Protein AF-A0A4V3WTB9-F1 (afdb_monomer_lite)

pLDDT: mean 73.13, std 24.66, range [28.52, 97.75]

Sequence (308 aa):
MDIEHARAALGIAASGALFDEQIDAAYQRELELWHPLKYPEDERAPAVEWARHLGEARAELHAELARQRQRAAMIGWAPPGGPPLSGPPAPAALRSGPPPAAAPAPTAAAPTYEPVPRRRMAPGAVVATVAGAVLATALLAAPVVAAGVSLGRHLADASHSIDAATKAMSKADGASGTPPDSGAADAVSHYTSGETGFTFPANLDYYNDGRNTERCSSDLVDGCWSAAVFPEQDCTLLEVTYAFSNDETSVTPDDTRTTDQAEAAAFEPVILVWGSNDYDYSWIGDVQCVDPSDGDLSTTAEGSTAPA

Organism: NCBI:txid2565934

Secondary structure (DSSP, 8-state):
--HHHHHHHTT--SSS---HHHHHHHHHHHHHHT-GGGS-GGGHHHHHHHHHHHHHHHHHHHHHHHHHHHHHHHTT---TTPPPPPPPPPP-----------------PPPP-PPPPPPPPPTTTTTTHHHHHHHHHHHTT--S----SSHHHHHHHHHHHHHHHHHHHTTTS---SS-----STTSEEEE-HHHH--SS-EEEEEE-S-TTGGGS-TT-TT--EEEEEEESS-EEEEEEEEEEES-TT-SS-SEEEEEEEEEE-TTS-EEEEE--SS-SEEEEEEEEEE-TTTS-------------

Foldseek 3Di:
DDLQLLCVLLVHDSDDDDDLVSLVVSLVVSCVVLPLVVDDPVPSPVSLVSLLVNLVSSVVSVVVNVVVVVVCVVVVNDPVPDDDDDDDDDDDDDDDDDDDDDDDDDDDDDDFADAAAADDQQPLLQQLLLVVVVVVVVVVPDDDDDDDDDVVVVVVVVVVVSVVVVVVRVVPPPDPDDDPPPPPDPQKDKAAQVRNNAPFRWIKIWGPNCPCQVVWDSVFRNTWTKMWIAGQAWAQKKKWKKAFAQDSPDSHGPDIDIDIDGGRHHRDTPIDIDDDNVGSDMDTNHIDRDDVVVVPPVPVPPDDDDDD

Structure (mmCIF, N/CA/C/O backbone):
data_AF-A0A4V3WTB9-F1
#
_entry.id   AF-A0A4V3WTB9-F1
#
loop_
_atom_site.group_PDB
_atom_site.id
_atom_site.type_symbol
_atom_site.label_atom_id
_atom_site.label_alt_id
_atom_site.label_comp_id
_atom_site.label_asym_id
_atom_site.label_entity_id
_atom_site.label_seq_id
_atom_site.pdbx_PDB_ins_code
_atom_site.Cartn_x
_atom_site.Cartn_y
_atom_site.Cartn_z
_atom_site.occupancy
_atom_site.B_iso_or_equiv
_atom_site.auth_seq_id
_atom_site.auth_comp_id
_atom_site.auth_asym_id
_atom_site.auth_atom_id
_atom_site.pdbx_PDB_model_num
ATOM 1 N N . MET A 1 1 ? 1.958 -2.168 23.237 1.00 94.00 1 MET A N 1
ATOM 2 C CA . MET A 1 1 ? 1.914 -0.736 23.618 1.00 94.00 1 MET A CA 1
ATOM 3 C C . MET A 1 1 ? 0.679 -0.522 24.494 1.00 94.00 1 MET A C 1
ATOM 5 O O . MET A 1 1 ? -0.241 -1.311 24.349 1.00 94.00 1 MET A O 1
ATOM 9 N N . ASP A 1 2 ? 0.625 0.441 25.423 1.00 96.81 2 ASP A N 1
ATOM 10 C CA . ASP A 1 2 ? -0.659 0.764 26.083 1.00 96.81 2 ASP A CA 1
ATOM 11 C C . ASP A 1 2 ? -1.468 1.801 25.285 1.00 96.81 2 ASP A C 1
ATOM 13 O O . ASP A 1 2 ? -0.934 2.485 24.412 1.00 96.81 2 ASP A O 1
ATOM 17 N N . ILE A 1 3 ? -2.769 1.899 25.574 1.00 97.25 3 ILE A N 1
ATOM 18 C CA . ILE A 1 3 ? -3.710 2.720 24.797 1.00 97.25 3 ILE A CA 1
ATOM 19 C C . ILE A 1 3 ? -3.412 4.214 24.876 1.00 97.25 3 ILE A C 1
ATOM 21 O O . ILE A 1 3 ? -3.616 4.918 23.889 1.00 97.25 3 ILE A O 1
ATOM 25 N N . GLU A 1 4 ? -2.921 4.706 26.012 1.00 97.00 4 GLU A N 1
ATOM 26 C CA . GLU A 1 4 ? -2.602 6.127 26.162 1.00 97.00 4 GLU A CA 1
ATOM 27 C C . GLU A 1 4 ? -1.383 6.493 25.308 1.00 97.00 4 GLU A C 1
ATOM 29 O O . GLU A 1 4 ? -1.413 7.492 24.589 1.00 97.00 4 GLU A O 1
ATOM 34 N N . HIS A 1 5 ? -0.352 5.641 25.299 1.00 97.56 5 HIS A N 1
ATOM 35 C CA . HIS A 1 5 ? 0.805 5.814 24.420 1.00 97.56 5 HIS A CA 1
ATOM 36 C C . HIS A 1 5 ? 0.430 5.684 22.940 1.00 97.56 5 HIS A C 1
ATOM 38 O O . HIS A 1 5 ? 0.874 6.503 22.139 1.00 97.56 5 HIS A O 1
ATOM 44 N N . ALA A 1 6 ? -0.429 4.728 22.576 1.00 97.56 6 ALA A N 1
ATOM 45 C CA . ALA A 1 6 ? -0.874 4.560 21.193 1.00 97.56 6 ALA A CA 1
ATOM 46 C C . ALA A 1 6 ? -1.672 5.775 20.688 1.00 97.56 6 ALA A C 1
ATOM 48 O O . ALA A 1 6 ? -1.442 6.269 19.584 1.00 97.56 6 ALA A O 1
ATOM 49 N N . ARG A 1 7 ? -2.570 6.319 21.521 1.00 97.69 7 ARG A N 1
ATOM 50 C CA . ARG A 1 7 ? -3.289 7.565 21.214 1.00 97.69 7 ARG A CA 1
ATOM 51 C C . ARG A 1 7 ? -2.337 8.746 21.065 1.00 97.69 7 ARG A C 1
ATOM 53 O O . ARG A 1 7 ? -2.477 9.504 20.110 1.00 97.69 7 ARG A O 1
ATOM 60 N N . ALA A 1 8 ? -1.376 8.889 21.978 1.00 97.56 8 ALA A N 1
ATOM 61 C CA . ALA A 1 8 ? -0.389 9.962 21.927 1.00 97.56 8 ALA A CA 1
ATOM 62 C C . ALA A 1 8 ? 0.474 9.890 20.658 1.00 97.56 8 ALA A C 1
ATOM 64 O O . ALA A 1 8 ? 0.676 10.922 20.020 1.00 97.56 8 ALA A O 1
ATOM 65 N N . ALA A 1 9 ? 0.913 8.691 20.261 1.00 97.31 9 ALA A N 1
ATOM 66 C CA . ALA A 1 9 ? 1.702 8.473 19.049 1.00 97.31 9 ALA A CA 1
ATOM 67 C C . ALA A 1 9 ? 0.963 8.923 17.776 1.00 97.31 9 ALA A C 1
ATOM 69 O O . ALA A 1 9 ? 1.576 9.534 16.909 1.00 97.31 9 ALA A O 1
ATOM 70 N N . LEU A 1 10 ? -0.355 8.695 17.687 1.00 97.38 10 LEU A N 1
ATOM 71 C CA . LEU A 1 10 ? -1.175 9.127 16.543 1.00 97.38 10 LEU A CA 1
ATOM 72 C C . LEU A 1 10 ? -1.804 10.527 16.707 1.00 97.38 10 LEU A C 1
ATOM 74 O O . LEU A 1 10 ? -2.634 10.944 15.894 1.00 97.38 10 LEU A O 1
ATOM 78 N N . GLY A 1 11 ? -1.482 11.258 17.780 1.00 96.69 11 GLY A N 1
ATOM 79 C CA . GLY A 1 11 ? -2.090 12.562 18.067 1.00 96.69 11 GLY A CA 1
ATOM 80 C C . GLY A 1 11 ? -3.610 12.508 18.297 1.00 96.69 11 GLY A C 1
ATOM 81 O O . GLY A 1 11 ? -4.315 13.490 18.060 1.00 96.69 11 GLY A O 1
ATOM 82 N N . ILE A 1 12 ? -4.140 11.365 18.736 1.00 96.75 12 ILE A N 1
ATOM 83 C CA . ILE A 1 12 ? -5.556 11.178 19.071 1.00 96.75 12 ILE A CA 1
ATOM 84 C C . ILE A 1 12 ? -5.774 11.610 20.526 1.00 96.75 12 ILE A C 1
ATOM 86 O O . ILE A 1 12 ? -4.997 11.272 21.416 1.00 96.75 12 ILE A O 1
ATOM 90 N N . ALA A 1 13 ? -6.850 12.356 20.794 1.00 96.62 13 ALA A N 1
ATOM 91 C CA . ALA A 1 13 ? -7.172 12.805 22.149 1.00 96.62 13 ALA A CA 1
ATOM 92 C C . ALA A 1 13 ? -7.277 11.615 23.122 1.00 96.62 13 ALA A C 1
ATOM 94 O O . ALA A 1 13 ? -7.935 10.626 22.806 1.00 96.62 13 ALA A O 1
ATOM 95 N N . ALA A 1 14 ? -6.673 11.725 24.312 1.00 94.50 14 ALA A N 1
ATOM 96 C CA . ALA A 1 14 ? -6.664 10.666 25.331 1.00 94.50 14 ALA A CA 1
ATOM 97 C C . ALA A 1 14 ? -8.084 10.208 25.717 1.00 94.50 14 ALA A C 1
ATOM 99 O O . ALA A 1 14 ? -8.384 9.018 25.787 1.00 94.50 14 ALA A O 1
ATOM 100 N N . SER A 1 15 ? -9.001 11.166 25.885 1.00 89.81 15 SER A N 1
ATOM 101 C CA . SER A 1 15 ? -10.408 10.910 26.175 1.00 89.81 15 SER A CA 1
ATOM 102 C C . SER A 1 15 ? -11.270 11.075 24.921 1.00 89.81 15 SER A C 1
ATOM 104 O O . SER A 1 15 ? -11.315 12.133 24.297 1.00 89.81 15 SER A O 1
ATOM 106 N N . GLY A 1 16 ? -11.982 10.015 24.541 1.00 90.81 16 GLY A N 1
ATOM 107 C CA . GLY A 1 16 ? -12.913 10.037 23.412 1.00 90.81 16 GLY A CA 1
ATOM 108 C C . GLY A 1 16 ? -13.230 8.643 22.888 1.00 90.81 16 GLY A C 1
ATOM 109 O O . GLY A 1 16 ? -12.453 7.706 23.089 1.00 90.81 16 GLY A O 1
ATOM 110 N N . ALA A 1 17 ? -14.371 8.507 22.213 1.00 94.31 17 ALA A N 1
ATOM 111 C CA . ALA A 1 17 ? -14.671 7.302 21.445 1.00 94.31 17 ALA A CA 1
ATOM 112 C C . ALA A 1 17 ? -13.636 7.128 20.321 1.00 94.31 17 ALA A C 1
ATOM 114 O O . ALA A 1 17 ? -13.180 8.121 19.758 1.00 94.31 17 ALA A O 1
ATOM 115 N N . LEU A 1 18 ? -13.255 5.881 20.038 1.00 94.94 18 LEU A N 1
ATOM 116 C CA . LEU A 1 18 ? -12.402 5.529 18.901 1.00 94.94 18 LEU A CA 1
ATOM 117 C C . LEU A 1 18 ? -13.279 5.135 17.713 1.00 94.94 18 LEU A C 1
ATOM 119 O O . LEU A 1 18 ? -14.302 4.473 17.894 1.00 94.94 18 LEU A O 1
ATOM 123 N N . PHE A 1 19 ? -12.845 5.513 16.516 1.00 95.25 19 PHE A N 1
ATOM 124 C CA . PHE A 1 19 ? -13.463 5.143 15.245 1.00 95.25 19 PHE A CA 1
ATOM 125 C C . PHE A 1 19 ? -12.374 4.629 14.305 1.00 95.25 19 PHE A C 1
ATOM 127 O O . PHE A 1 19 ? -11.265 5.167 14.337 1.00 95.25 19 PHE A O 1
ATOM 134 N N . ASP A 1 20 ? -12.686 3.621 13.484 1.00 93.06 20 ASP A N 1
ATOM 135 C CA . ASP A 1 20 ? -11.716 3.024 12.553 1.00 93.06 20 ASP A CA 1
ATOM 136 C C . ASP A 1 20 ? -11.138 4.111 11.631 1.00 93.06 20 ASP A C 1
ATOM 138 O O . ASP A 1 20 ? -9.923 4.285 11.544 1.00 93.06 20 ASP A O 1
ATOM 142 N N . GLU A 1 21 ? -12.008 4.949 11.056 1.00 90.12 21 GLU A N 1
ATOM 143 C CA . GLU A 1 21 ? -11.621 6.012 10.125 1.00 90.12 21 GLU A CA 1
ATOM 144 C C . GLU A 1 21 ? -10.733 7.073 10.786 1.00 90.12 21 GLU A C 1
ATOM 146 O O . GLU A 1 21 ? -9.843 7.635 10.150 1.00 90.12 21 GLU A O 1
ATOM 151 N N . GLN A 1 22 ? -10.953 7.355 12.075 1.00 95.62 22 GLN A N 1
ATOM 152 C CA . GLN A 1 22 ? -10.126 8.302 12.820 1.00 95.62 22 GLN A CA 1
ATOM 153 C C . GLN A 1 22 ? -8.723 7.741 13.072 1.00 95.62 22 GLN A C 1
ATOM 155 O O . GLN A 1 22 ? -7.755 8.496 12.980 1.00 95.62 22 GLN A O 1
ATOM 160 N N . ILE A 1 23 ? -8.619 6.451 13.409 1.00 95.69 23 ILE A N 1
ATOM 161 C CA . ILE A 1 23 ? -7.338 5.774 13.643 1.00 95.69 23 ILE A CA 1
ATOM 162 C C . ILE A 1 23 ? -6.520 5.783 12.351 1.00 95.69 23 ILE A C 1
ATOM 164 O O . ILE A 1 23 ? -5.369 6.220 12.362 1.00 95.69 23 ILE A O 1
ATOM 168 N N . ASP A 1 24 ? -7.130 5.381 11.237 1.00 92.31 24 ASP A N 1
ATOM 169 C CA . ASP A 1 24 ? -6.441 5.282 9.951 1.00 92.31 24 ASP A CA 1
ATOM 170 C C . ASP A 1 24 ? -6.045 6.659 9.400 1.00 92.31 24 ASP A C 1
ATOM 172 O O . ASP A 1 24 ? -4.901 6.846 8.988 1.00 92.31 24 ASP A O 1
ATOM 176 N N . ALA A 1 25 ? -6.923 7.667 9.479 1.00 90.38 25 ALA A N 1
ATOM 177 C CA . ALA A 1 25 ? -6.584 9.029 9.057 1.00 90.38 25 ALA A CA 1
ATOM 178 C C . ALA A 1 25 ? -5.469 9.653 9.915 1.00 90.38 25 ALA A C 1
ATOM 180 O O . ALA A 1 25 ? -4.651 10.429 9.419 1.00 90.38 25 ALA A O 1
ATOM 181 N N . ALA A 1 26 ? -5.437 9.341 11.214 1.00 96.12 26 ALA A N 1
ATOM 182 C CA . ALA A 1 26 ? -4.382 9.808 12.101 1.00 96.12 26 ALA A CA 1
ATOM 183 C C . ALA A 1 26 ? -3.042 9.140 11.792 1.00 96.12 26 ALA A C 1
ATOM 185 O O . ALA A 1 26 ? -2.038 9.837 11.679 1.00 96.12 26 ALA A O 1
ATOM 186 N N . TYR A 1 27 ? -3.047 7.824 11.585 1.00 95.25 27 TYR A N 1
ATOM 187 C CA . TYR A 1 27 ? -1.875 7.075 11.153 1.00 95.25 27 TYR A CA 1
ATOM 188 C C . TYR A 1 27 ? -1.299 7.608 9.837 1.00 95.25 27 TYR A C 1
ATOM 190 O O . TYR A 1 27 ? -0.121 7.952 9.800 1.00 95.25 27 TYR A O 1
ATOM 198 N N . GLN A 1 28 ? -2.127 7.760 8.798 1.00 89.44 28 GLN A N 1
ATOM 199 C CA . GLN A 1 28 ? -1.668 8.236 7.489 1.00 89.44 28 GLN A CA 1
ATOM 200 C C . GLN A 1 28 ? -1.059 9.640 7.565 1.00 89.44 28 GLN A C 1
ATOM 202 O O . GLN A 1 28 ? 0.001 9.881 6.997 1.00 89.44 28 GLN A O 1
ATOM 207 N N . ARG A 1 29 ? -1.660 10.551 8.342 1.00 94.19 29 ARG A N 1
ATOM 208 C CA . ARG A 1 29 ? -1.105 11.897 8.553 1.00 94.19 29 ARG A CA 1
ATOM 209 C C . ARG A 1 29 ? 0.284 11.855 9.196 1.00 94.19 29 ARG A C 1
ATOM 211 O O . ARG A 1 29 ? 1.179 12.570 8.753 1.00 94.19 29 ARG A O 1
ATOM 218 N N . GLU A 1 30 ? 0.465 11.065 10.255 1.00 94.62 30 GLU A N 1
ATOM 219 C CA . GLU A 1 30 ? 1.770 10.965 10.923 1.00 94.62 30 GLU A CA 1
ATOM 220 C C . GLU A 1 30 ? 2.804 10.256 10.036 1.00 94.62 30 GLU A C 1
ATOM 222 O O . GLU A 1 30 ? 3.952 10.698 9.962 1.00 94.62 30 GLU A O 1
ATOM 227 N N . LEU A 1 31 ? 2.405 9.204 9.316 1.00 91.00 31 LEU A N 1
ATOM 228 C CA . LEU A 1 31 ? 3.286 8.489 8.396 1.00 91.00 31 LEU A CA 1
ATOM 229 C C . LEU A 1 31 ? 3.731 9.385 7.239 1.00 91.00 31 LEU A C 1
ATOM 231 O O . LEU A 1 31 ? 4.908 9.389 6.896 1.00 91.00 31 LEU A O 1
ATOM 235 N N . GLU A 1 32 ? 2.830 10.191 6.676 1.00 87.56 32 GLU A N 1
ATOM 236 C CA . GLU A 1 32 ? 3.172 11.152 5.630 1.00 87.56 32 GLU A CA 1
ATOM 237 C C . GLU A 1 32 ? 4.192 12.174 6.146 1.00 87.56 32 GLU A C 1
ATOM 239 O O . GLU A 1 32 ? 5.182 12.452 5.469 1.00 87.56 32 GLU A O 1
ATOM 244 N N . LEU A 1 33 ? 4.002 12.721 7.351 1.00 90.75 33 LEU A N 1
ATOM 245 C CA . LEU A 1 33 ? 4.930 13.691 7.945 1.00 90.75 33 LEU A CA 1
ATOM 246 C C . LEU A 1 33 ? 6.342 13.118 8.122 1.00 90.75 33 LEU A C 1
ATOM 248 O O . LEU A 1 33 ? 7.312 13.823 7.842 1.00 90.75 33 LEU A O 1
ATOM 252 N N . TRP A 1 34 ? 6.443 11.850 8.520 1.00 88.81 34 TRP A N 1
ATOM 253 C CA . TRP A 1 34 ? 7.696 11.193 8.904 1.00 88.81 34 TRP A CA 1
ATOM 254 C C . TRP A 1 34 ? 8.124 10.068 7.954 1.00 88.81 34 TRP A C 1
ATOM 256 O O . TRP A 1 34 ? 8.882 9.182 8.349 1.00 88.81 34 TRP A O 1
ATOM 266 N N . HIS A 1 35 ? 7.654 10.089 6.705 1.00 86.19 35 HIS A N 1
ATOM 267 C CA . HIS A 1 35 ? 7.889 8.990 5.770 1.00 86.19 35 HIS A CA 1
ATOM 268 C C . HIS A 1 35 ? 9.400 8.746 5.568 1.00 86.19 35 HIS A C 1
ATOM 270 O O . HIS A 1 35 ? 10.108 9.696 5.214 1.00 86.19 35 HIS A O 1
ATOM 276 N N . PRO A 1 36 ? 9.916 7.505 5.718 1.00 85.88 36 PRO A N 1
ATOM 277 C CA . PRO A 1 36 ? 11.357 7.219 5.683 1.00 85.88 36 PRO A CA 1
ATOM 278 C C . PRO A 1 36 ? 12.094 7.732 4.440 1.00 85.88 36 PRO A C 1
ATOM 280 O O . PRO A 1 36 ? 13.255 8.125 4.507 1.00 85.88 36 PRO A O 1
ATOM 283 N N . LEU A 1 37 ? 11.414 7.788 3.297 1.00 80.56 37 LEU A N 1
ATOM 284 C CA . LEU A 1 37 ? 11.993 8.274 2.041 1.00 80.56 37 LEU A CA 1
ATOM 285 C C . LEU A 1 37 ? 12.247 9.779 1.977 1.00 80.56 37 LEU A C 1
ATOM 287 O O . LEU A 1 37 ? 12.956 10.236 1.083 1.00 80.56 37 LEU A O 1
ATOM 291 N N . LYS A 1 38 ? 11.686 10.559 2.906 1.00 85.19 38 LYS A N 1
ATOM 292 C CA . LYS A 1 38 ? 12.007 11.987 3.027 1.00 85.19 38 LYS A CA 1
ATOM 293 C C . LYS A 1 38 ? 13.419 12.212 3.574 1.00 85.19 38 LYS A C 1
ATOM 295 O O . LYS A 1 38 ? 13.914 13.335 3.505 1.00 85.19 38 LYS A O 1
ATOM 300 N N . TYR A 1 39 ? 14.053 11.160 4.091 1.00 84.75 39 TYR A N 1
ATOM 301 C CA . TYR A 1 39 ? 15.362 11.203 4.724 1.00 84.75 39 TYR A CA 1
ATOM 302 C C . TYR A 1 39 ? 16.430 10.540 3.839 1.00 84.75 39 TYR A C 1
ATOM 304 O O . TYR A 1 39 ? 16.148 9.542 3.157 1.00 84.75 39 TYR A O 1
ATOM 312 N N . PRO A 1 40 ? 17.666 11.074 3.835 1.00 85.56 40 PRO A N 1
ATOM 313 C CA . PRO A 1 40 ? 18.796 10.410 3.194 1.00 85.56 40 PRO A CA 1
ATOM 314 C C . PRO A 1 40 ? 19.077 9.050 3.854 1.00 85.56 40 PRO A C 1
ATOM 316 O O . PRO A 1 40 ? 18.633 8.781 4.968 1.00 85.56 40 PRO A O 1
ATOM 319 N N . GLU A 1 41 ? 19.792 8.168 3.150 1.00 81.56 41 GLU A N 1
ATOM 320 C CA . GLU A 1 41 ? 20.007 6.770 3.566 1.00 81.56 41 GLU A CA 1
ATOM 321 C C . GLU A 1 41 ? 20.577 6.640 4.989 1.00 81.56 41 GLU A C 1
ATOM 323 O O . GLU A 1 41 ? 20.135 5.799 5.766 1.00 81.56 41 GLU A O 1
ATOM 328 N N . ASP A 1 42 ? 21.522 7.507 5.351 1.00 90.38 42 ASP A N 1
ATOM 329 C CA . ASP A 1 42 ? 22.191 7.534 6.652 1.00 90.38 42 ASP A CA 1
ATOM 330 C C . ASP A 1 42 ? 21.312 8.066 7.795 1.00 90.38 42 ASP A C 1
ATOM 332 O O . ASP A 1 42 ? 21.584 7.780 8.961 1.00 90.38 42 ASP A O 1
ATOM 336 N N . GLU A 1 43 ? 20.226 8.774 7.476 1.00 90.69 43 GLU A N 1
ATOM 337 C CA . GLU A 1 43 ? 19.241 9.291 8.436 1.00 90.69 43 GLU A CA 1
ATOM 338 C C . GLU A 1 43 ? 17.908 8.524 8.398 1.00 90.69 43 GLU A C 1
ATOM 340 O O . GLU A 1 43 ? 16.984 8.841 9.150 1.00 90.69 43 GLU A O 1
ATOM 345 N N . ARG A 1 44 ? 17.780 7.502 7.541 1.00 89.56 44 ARG A N 1
ATOM 346 C CA . ARG A 1 44 ? 16.516 6.783 7.332 1.00 89.56 44 ARG A CA 1
ATOM 347 C C . ARG A 1 44 ? 16.143 5.869 8.498 1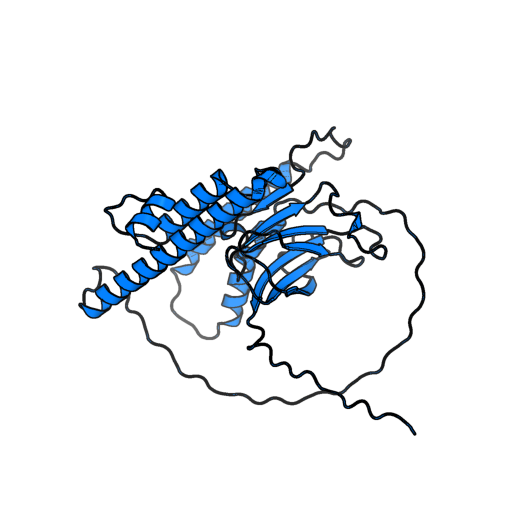.00 89.56 44 ARG A C 1
ATOM 349 O O . ARG A 1 44 ? 14.959 5.719 8.790 1.00 89.56 44 ARG A O 1
ATOM 356 N N . ALA A 1 45 ? 17.122 5.274 9.178 1.00 89.06 45 ALA A N 1
ATOM 357 C CA . ALA A 1 45 ? 16.861 4.277 10.220 1.00 89.06 45 ALA A CA 1
ATOM 358 C C . ALA A 1 45 ? 15.944 4.792 11.358 1.00 89.06 45 ALA A C 1
ATOM 360 O O . ALA A 1 45 ? 14.948 4.127 11.644 1.00 89.06 45 ALA A O 1
ATOM 361 N N . PRO A 1 46 ? 16.159 5.989 11.946 1.00 92.75 46 PRO A N 1
ATOM 362 C CA . PRO A 1 46 ? 15.221 6.557 12.920 1.00 92.75 46 PRO A CA 1
ATOM 363 C C . PRO A 1 46 ? 13.798 6.768 12.381 1.00 92.75 46 PRO A C 1
ATOM 365 O O . PRO A 1 46 ? 12.827 6.600 13.118 1.00 92.75 46 PR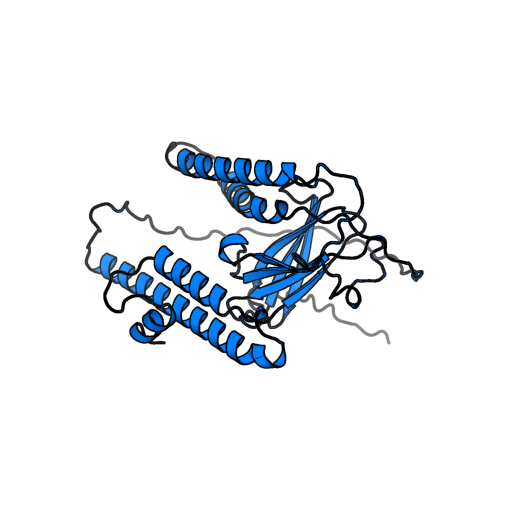O A O 1
ATOM 368 N N . ALA A 1 47 ? 13.652 7.130 11.103 1.00 91.06 47 ALA A N 1
ATOM 369 C CA . ALA A 1 47 ? 12.342 7.316 10.484 1.00 91.06 47 ALA A CA 1
ATOM 370 C C . ALA A 1 47 ? 11.614 5.978 10.273 1.00 91.06 47 ALA A C 1
ATOM 372 O O . ALA A 1 47 ? 10.408 5.900 10.495 1.00 91.06 47 ALA A O 1
ATOM 373 N N . VAL A 1 48 ? 12.341 4.912 9.919 1.00 88.75 48 VAL A N 1
ATOM 374 C CA . VAL A 1 48 ? 11.806 3.538 9.857 1.00 88.75 48 VAL A CA 1
ATOM 375 C C . VAL A 1 48 ? 11.358 3.072 11.241 1.00 88.75 48 VAL A C 1
ATOM 377 O O . VAL A 1 48 ? 10.246 2.567 11.391 1.00 88.75 48 VAL A O 1
ATOM 380 N N . GLU A 1 49 ? 12.170 3.298 12.277 1.00 91.50 49 GLU A N 1
ATOM 381 C CA . GLU A 1 49 ? 11.789 2.972 13.657 1.00 91.50 49 GLU A CA 1
ATOM 382 C C . GLU A 1 49 ? 10.524 3.718 14.097 1.00 91.50 49 GLU A C 1
ATOM 384 O O . GLU A 1 49 ? 9.649 3.129 14.735 1.00 91.50 49 GLU A O 1
ATOM 389 N N . TRP A 1 50 ? 10.396 4.995 13.730 1.00 94.44 50 TRP A N 1
ATOM 390 C CA . TRP A 1 50 ? 9.196 5.775 14.006 1.00 94.44 50 TRP A CA 1
ATOM 391 C C . TRP A 1 50 ? 7.976 5.269 13.228 1.00 94.44 50 TRP A C 1
ATOM 393 O O . TRP A 1 50 ? 6.914 5.094 13.821 1.00 94.44 50 TRP A O 1
ATOM 403 N N . ALA A 1 51 ? 8.114 4.960 11.937 1.00 90.44 51 ALA A N 1
ATOM 404 C CA . ALA A 1 51 ? 7.037 4.379 11.135 1.00 90.44 51 ALA A CA 1
ATOM 405 C C . ALA A 1 51 ? 6.540 3.048 11.729 1.00 90.44 51 ALA A C 1
ATOM 407 O O . ALA A 1 51 ? 5.331 2.848 11.879 1.00 90.44 51 ALA A O 1
ATOM 408 N N . ARG A 1 52 ? 7.463 2.193 12.191 1.00 90.88 52 ARG A N 1
ATOM 409 C CA . ARG A 1 52 ? 7.134 0.967 12.932 1.00 90.88 52 ARG A CA 1
ATOM 410 C C . ARG A 1 52 ? 6.375 1.267 14.222 1.00 90.88 52 ARG A C 1
ATOM 412 O O . ARG A 1 52 ? 5.356 0.635 14.490 1.00 90.88 52 ARG A O 1
ATOM 419 N N . HIS A 1 53 ? 6.812 2.264 14.989 1.00 94.38 53 HIS A N 1
ATOM 420 C CA . HIS A 1 53 ? 6.111 2.701 16.197 1.00 94.38 53 HIS A CA 1
ATOM 421 C C . HIS A 1 53 ? 4.676 3.181 15.908 1.00 94.38 53 HIS A C 1
ATOM 423 O O . HIS A 1 53 ? 3.752 2.839 16.648 1.00 94.38 53 HIS A O 1
ATOM 429 N N . LEU A 1 54 ? 4.463 3.917 14.810 1.00 94.88 54 LEU A N 1
ATOM 430 C CA . LEU A 1 54 ? 3.129 4.326 14.354 1.00 94.88 54 LEU A CA 1
ATOM 431 C C . LEU A 1 54 ? 2.263 3.119 13.956 1.00 94.88 54 LEU A C 1
ATOM 433 O O . LEU A 1 54 ? 1.081 3.080 14.300 1.00 94.88 54 LEU A O 1
ATOM 437 N N . GLY A 1 55 ? 2.840 2.123 13.274 1.00 90.50 55 GLY A N 1
ATOM 438 C CA . GLY A 1 55 ? 2.157 0.874 12.919 1.00 90.50 55 GLY A CA 1
ATOM 439 C C . GLY A 1 55 ? 1.712 0.078 14.152 1.00 90.50 55 GLY A C 1
ATOM 440 O O . GLY A 1 55 ? 0.554 -0.334 14.246 1.00 90.50 55 GLY A O 1
ATOM 441 N N . GLU A 1 56 ? 2.587 -0.056 15.153 1.00 93.00 56 GLU A N 1
ATOM 442 C CA . GLU A 1 56 ? 2.262 -0.679 16.444 1.00 93.00 56 GLU A CA 1
ATOM 443 C C . GLU A 1 56 ? 1.130 0.068 17.173 1.00 93.00 56 GLU A C 1
ATOM 445 O O . GLU A 1 56 ? 0.216 -0.558 17.717 1.00 93.00 56 GLU A O 1
ATOM 450 N N . ALA A 1 57 ? 1.160 1.406 17.163 1.00 96.19 57 ALA A N 1
ATOM 451 C CA . ALA A 1 57 ? 0.109 2.234 17.747 1.00 96.19 57 ALA A CA 1
ATOM 452 C C . ALA A 1 57 ? -1.240 2.029 17.037 1.00 96.19 57 ALA A C 1
ATOM 454 O O . ALA A 1 57 ? -2.262 1.825 17.698 1.00 96.19 57 ALA A O 1
ATOM 455 N N . ARG A 1 58 ? -1.249 2.023 15.698 1.00 96.38 58 ARG A N 1
ATOM 456 C CA . ARG A 1 58 ? -2.441 1.751 14.878 1.00 96.38 58 ARG A CA 1
ATOM 457 C C . ARG A 1 58 ? -3.045 0.384 15.209 1.00 96.38 58 ARG A C 1
ATOM 459 O O . ARG A 1 58 ? -4.243 0.299 15.485 1.00 96.38 58 ARG A O 1
ATOM 466 N N . ALA A 1 59 ? -2.226 -0.667 15.225 1.00 93.38 59 ALA A N 1
ATOM 467 C CA . ALA A 1 59 ? -2.670 -2.028 15.521 1.00 93.38 59 ALA A CA 1
ATOM 468 C C . ALA A 1 59 ? -3.288 -2.147 16.926 1.00 93.38 59 ALA A C 1
ATOM 470 O O . ALA A 1 59 ? -4.354 -2.745 17.091 1.00 93.38 59 ALA A O 1
ATOM 471 N N . GLU A 1 60 ? -2.667 -1.533 17.939 1.00 96.94 60 GLU A N 1
ATOM 472 C CA . GLU A 1 60 ? -3.178 -1.557 19.313 1.00 96.94 60 GLU A CA 1
ATOM 473 C C . GLU A 1 60 ? -4.532 -0.832 19.443 1.00 96.94 60 GLU A C 1
ATOM 475 O O . GLU A 1 60 ? -5.439 -1.322 20.124 1.00 96.94 60 GLU A O 1
ATOM 480 N N . LEU A 1 61 ? -4.715 0.306 18.764 1.00 96.81 61 LEU A N 1
ATOM 481 C CA . LEU A 1 61 ? -5.985 1.042 18.793 1.00 96.81 61 LEU A CA 1
ATOM 482 C C . LEU A 1 61 ? -7.121 0.278 18.104 1.00 96.81 61 LEU A C 1
ATOM 484 O O . LEU A 1 61 ? -8.235 0.245 18.635 1.00 96.81 61 LEU A O 1
ATOM 488 N N . HIS A 1 62 ? -6.842 -0.385 16.980 1.00 95.81 62 HIS A N 1
ATOM 489 C CA . HIS A 1 62 ? -7.803 -1.271 16.314 1.00 95.81 62 HIS A CA 1
ATOM 490 C C . HIS A 1 62 ? -8.177 -2.470 17.194 1.00 95.81 62 HIS A C 1
ATOM 492 O O . HIS A 1 62 ? -9.358 -2.805 17.337 1.00 95.81 62 HIS A O 1
ATOM 498 N N . ALA A 1 63 ? -7.197 -3.075 17.873 1.00 95.44 63 ALA A N 1
ATOM 499 C CA . ALA A 1 63 ? -7.447 -4.153 18.825 1.00 95.44 63 ALA A CA 1
ATOM 500 C C . ALA A 1 63 ? -8.336 -3.693 19.996 1.00 95.44 63 ALA A C 1
ATOM 502 O O . ALA A 1 63 ? -9.250 -4.413 20.409 1.00 95.44 63 ALA A O 1
ATOM 503 N N . GLU A 1 64 ? -8.128 -2.484 20.521 1.00 96.75 64 GLU A N 1
ATOM 504 C CA . GLU A 1 64 ? -8.989 -1.917 21.562 1.00 96.75 64 GLU A CA 1
ATOM 505 C C . GLU A 1 64 ? -10.404 -1.641 21.074 1.00 96.75 64 GLU A C 1
ATOM 507 O O . GLU A 1 64 ? -11.367 -1.959 21.778 1.00 96.75 64 GLU A O 1
ATOM 512 N N . LEU A 1 65 ? -10.553 -1.103 19.867 1.00 96.56 65 LEU A N 1
ATOM 513 C CA . LEU A 1 65 ? -11.860 -0.876 19.266 1.00 96.56 65 LEU A CA 1
ATOM 514 C C . LEU A 1 65 ? -12.626 -2.199 19.088 1.00 96.56 65 LEU A C 1
ATOM 516 O O . LEU A 1 65 ? -13.808 -2.287 19.438 1.00 96.56 65 LEU A O 1
ATOM 520 N N . ALA A 1 66 ? -11.948 -3.272 18.671 1.00 94.69 66 ALA A N 1
ATOM 521 C CA . ALA A 1 66 ? -12.520 -4.617 18.635 1.00 94.69 66 ALA A CA 1
ATOM 522 C C . ALA A 1 66 ? -12.950 -5.108 20.034 1.00 94.69 66 ALA A C 1
ATOM 524 O O . ALA A 1 66 ? -14.073 -5.596 20.203 1.00 94.69 66 ALA A O 1
ATOM 525 N N . ARG A 1 67 ? -12.121 -4.910 21.072 1.00 95.12 67 ARG A N 1
ATOM 526 C CA . ARG A 1 67 ? -12.471 -5.238 22.471 1.00 95.12 67 ARG A CA 1
ATOM 527 C C . ARG A 1 67 ? -13.667 -4.429 22.980 1.00 95.12 67 ARG A C 1
ATOM 529 O O . ARG A 1 67 ? -14.477 -4.940 23.757 1.00 95.12 67 ARG A O 1
ATOM 536 N N . GLN A 1 68 ? -13.803 -3.165 22.585 1.00 94.06 68 GLN A N 1
ATOM 537 C CA . GLN A 1 68 ? -14.962 -2.330 22.924 1.00 94.06 68 GLN A CA 1
ATOM 538 C C . GLN A 1 68 ? -16.242 -2.862 22.273 1.00 94.06 68 GLN A C 1
ATOM 540 O O . GLN A 1 68 ? -17.251 -3.023 22.964 1.00 94.06 68 GLN A O 1
ATOM 545 N N . ARG A 1 69 ? -16.183 -3.229 20.987 1.00 93.06 69 ARG A N 1
ATOM 546 C CA . ARG A 1 69 ? -17.297 -3.859 20.256 1.00 93.06 69 ARG A CA 1
ATOM 547 C C . ARG A 1 69 ? -17.738 -5.173 20.907 1.00 93.06 69 ARG A C 1
ATOM 549 O O . ARG A 1 69 ? -18.929 -5.380 21.129 1.00 93.06 69 ARG A O 1
ATOM 556 N N . GLN A 1 70 ? -16.788 -6.023 21.296 1.00 93.44 70 GLN A N 1
ATOM 557 C CA . GLN A 1 70 ? -17.076 -7.277 22.001 1.00 93.44 70 GLN A CA 1
ATOM 558 C C . GLN A 1 70 ? -17.737 -7.044 23.369 1.00 93.44 70 GLN A C 1
ATOM 560 O O . GLN A 1 70 ? -18.724 -7.702 23.699 1.00 93.44 70 GLN A O 1
ATOM 565 N N . ARG A 1 71 ? -17.245 -6.083 24.165 1.00 94.12 71 ARG A N 1
ATOM 566 C CA . ARG A 1 71 ? -17.861 -5.718 25.455 1.00 94.12 71 ARG A CA 1
ATOM 567 C C . ARG A 1 71 ? -19.288 -5.197 25.287 1.00 94.12 71 ARG A C 1
ATOM 569 O O . ARG A 1 71 ? -20.163 -5.600 26.051 1.00 94.12 71 ARG A O 1
ATOM 576 N N . ALA A 1 72 ? -19.536 -4.357 24.282 1.00 89.00 72 ALA A N 1
ATOM 577 C CA . ALA A 1 72 ? -20.878 -3.869 23.967 1.00 89.00 72 ALA A CA 1
ATOM 578 C C . ALA A 1 72 ? -21.842 -5.022 23.636 1.00 89.00 72 ALA A C 1
ATOM 580 O O . ALA A 1 72 ? -22.943 -5.082 24.188 1.00 89.00 72 ALA A O 1
ATOM 581 N N . ALA A 1 73 ? -21.391 -5.986 22.825 1.00 88.94 73 ALA A N 1
ATOM 582 C CA . ALA A 1 73 ? -22.166 -7.178 22.490 1.00 88.94 73 ALA A CA 1
ATOM 583 C C . ALA A 1 73 ? -22.498 -8.035 23.727 1.00 88.94 73 ALA A C 1
ATOM 585 O O . ALA A 1 73 ? -23.637 -8.474 23.881 1.00 88.94 73 ALA A O 1
ATOM 586 N N . MET A 1 74 ? -21.543 -8.229 24.647 1.00 91.50 74 MET A N 1
ATOM 587 C CA . MET A 1 74 ? -21.764 -9.009 25.876 1.00 91.50 74 MET A CA 1
ATOM 588 C C . MET A 1 74 ? -22.765 -8.366 26.842 1.00 91.50 74 MET A C 1
ATOM 590 O O . MET A 1 74 ? -23.485 -9.078 27.538 1.00 91.50 74 MET A O 1
ATOM 594 N N . ILE A 1 75 ? -22.840 -7.034 26.890 1.00 92.88 75 ILE A N 1
ATOM 595 C CA . ILE A 1 75 ? -23.761 -6.307 27.781 1.00 92.88 75 ILE A CA 1
ATOM 596 C C . ILE A 1 75 ? -25.200 -6.313 27.221 1.00 92.88 75 ILE A C 1
ATOM 598 O O . ILE A 1 75 ? -26.122 -5.793 27.846 1.00 92.88 75 ILE A O 1
ATOM 602 N N . GLY A 1 76 ? -25.427 -6.907 26.041 1.00 82.38 76 GLY A N 1
ATOM 603 C CA . GLY A 1 76 ? -26.714 -6.822 25.347 1.00 82.38 76 GLY A CA 1
ATOM 604 C C . GLY A 1 76 ? -27.063 -5.381 24.969 1.00 82.38 76 GLY A C 1
ATOM 605 O O . GLY A 1 76 ? -28.215 -5.074 24.658 1.00 82.38 76 GLY A O 1
ATOM 606 N N . TRP A 1 77 ? -26.073 -4.486 25.005 1.00 71.69 77 TRP A N 1
ATOM 607 C CA . TRP A 1 77 ? -26.229 -3.124 24.550 1.00 71.69 77 TRP A CA 1
ATOM 608 C C . TRP A 1 77 ? -26.147 -3.145 23.029 1.00 71.69 77 TRP A C 1
ATOM 610 O O . TRP A 1 77 ? -25.078 -3.037 22.433 1.00 71.69 77 TRP A O 1
ATOM 620 N N . ALA A 1 78 ? -27.304 -3.329 22.396 1.00 62.38 78 ALA A N 1
ATOM 621 C CA . ALA A 1 78 ? -27.453 -2.980 20.998 1.00 62.38 78 ALA A CA 1
ATOM 622 C C . ALA A 1 78 ? -27.325 -1.451 20.911 1.00 62.38 78 ALA A C 1
ATOM 624 O O . ALA A 1 78 ? -28.134 -0.753 21.539 1.00 62.38 78 ALA A O 1
ATOM 625 N N . PRO A 1 79 ? -26.340 -0.900 20.178 1.00 59.72 79 PRO A N 1
ATOM 626 C CA . PRO A 1 79 ? -26.371 0.520 19.878 1.00 59.72 79 PRO A CA 1
ATOM 627 C C . PRO A 1 79 ? -27.730 0.812 19.226 1.00 59.72 79 PRO A C 1
ATOM 629 O O . PRO A 1 79 ? -28.147 0.056 18.339 1.00 59.72 79 PRO A O 1
ATOM 632 N N . PRO A 1 80 ? -28.468 1.842 19.673 1.00 51.44 80 PRO A N 1
ATOM 633 C CA . PRO A 1 80 ? -29.732 2.197 19.048 1.00 51.44 80 PRO A CA 1
ATOM 634 C C . PRO A 1 80 ? -29.463 2.561 17.579 1.00 51.44 80 PRO A C 1
ATOM 636 O O . PRO A 1 80 ? -28.994 3.656 17.291 1.00 51.44 80 PRO A O 1
ATOM 639 N N . GLY A 1 81 ? -29.711 1.615 16.663 1.00 67.06 81 GLY A N 1
ATOM 640 C CA . GLY A 1 81 ? -29.578 1.801 15.212 1.00 67.06 81 GLY A CA 1
ATOM 641 C C . GLY A 1 81 ? -28.750 0.771 14.424 1.00 67.06 81 GLY A C 1
ATOM 642 O O . GLY A 1 81 ? -28.698 0.897 13.205 1.00 67.06 81 GLY A O 1
ATOM 643 N N . GLY A 1 82 ? -28.120 -0.237 15.042 1.00 49.19 82 GLY A N 1
ATOM 644 C CA . GLY A 1 82 ? -27.320 -1.237 14.305 1.00 49.19 82 GLY A CA 1
ATOM 645 C C . GLY A 1 82 ? -28.135 -2.440 13.778 1.00 49.19 82 GLY A C 1
ATOM 646 O O . GLY A 1 82 ? -28.917 -3.001 14.548 1.00 49.19 82 GLY A O 1
ATOM 647 N N . PRO A 1 83 ? -27.973 -2.877 12.510 1.00 51.94 83 PRO A N 1
ATOM 648 C CA . PRO A 1 83 ? -28.621 -4.087 11.991 1.00 51.94 83 PRO A CA 1
ATOM 649 C C . PRO A 1 83 ? -28.034 -5.379 12.613 1.00 51.94 83 PRO A C 1
ATOM 651 O O . PRO A 1 83 ? -26.867 -5.395 13.007 1.00 51.94 83 PRO A O 1
ATOM 654 N N . PRO A 1 84 ? -28.816 -6.473 12.717 1.00 50.88 84 PRO A N 1
ATOM 655 C CA . PRO A 1 84 ? -28.383 -7.717 13.362 1.00 50.88 84 PRO A CA 1
ATOM 656 C C . PRO A 1 84 ? -27.356 -8.505 12.523 1.00 50.88 84 PRO A C 1
ATOM 658 O O . PRO A 1 84 ? -27.553 -8.712 11.327 1.00 50.88 84 PRO A O 1
ATOM 661 N N . LEU A 1 85 ? -26.288 -8.995 13.166 1.00 48.88 85 LEU A N 1
ATOM 662 C CA . LEU A 1 85 ? -25.246 -9.842 12.563 1.00 48.88 85 LEU A CA 1
ATOM 663 C C . LEU A 1 85 ? -25.659 -11.329 12.577 1.00 48.88 85 LEU A C 1
ATOM 665 O O . LEU A 1 85 ? -26.038 -11.862 13.619 1.00 48.88 85 LEU A O 1
ATOM 669 N N . SER A 1 86 ? -25.572 -11.997 11.421 1.00 53.12 86 SER A N 1
ATOM 670 C CA . SER A 1 86 ? -25.857 -13.433 11.227 1.00 53.12 86 SER A CA 1
ATOM 671 C C . SER A 1 86 ? -24.560 -14.259 11.279 1.00 53.12 86 SER A C 1
ATOM 673 O O . SER A 1 86 ? -23.545 -13.827 10.743 1.00 53.12 86 SER A O 1
ATOM 675 N N . GLY A 1 87 ? -24.580 -15.418 11.950 1.00 46.53 87 GLY A N 1
ATOM 676 C CA . GLY A 1 87 ? -23.395 -16.251 12.227 1.00 46.53 87 GLY A CA 1
ATOM 677 C C . GLY A 1 87 ? -22.889 -17.127 11.058 1.00 46.53 87 GLY A C 1
ATOM 678 O O . GLY A 1 87 ? -23.582 -17.260 10.048 1.00 46.53 87 GLY A O 1
ATOM 679 N N . PRO A 1 88 ? -21.692 -17.740 11.195 1.00 40.09 88 PRO A N 1
ATOM 680 C CA . PRO A 1 88 ? -20.969 -18.388 10.092 1.00 40.09 88 PRO A CA 1
ATOM 681 C C . PRO A 1 88 ? -21.401 -19.849 9.805 1.00 40.09 88 PRO A C 1
ATOM 683 O O . PRO A 1 88 ? -21.709 -20.587 10.745 1.00 40.09 88 PRO A O 1
ATOM 686 N N . PRO A 1 89 ? -21.377 -20.305 8.532 1.00 36.41 89 PRO A N 1
ATOM 687 C CA . PRO A 1 89 ? -21.571 -21.708 8.150 1.00 36.41 89 PRO A CA 1
ATOM 688 C C . PRO A 1 89 ? -20.255 -22.514 8.074 1.00 36.41 89 PRO A C 1
ATOM 690 O O . PRO A 1 89 ? -19.173 -21.965 7.883 1.00 36.41 89 PRO A O 1
ATOM 693 N N . ALA A 1 90 ? -20.368 -23.839 8.222 1.00 34.66 90 ALA A N 1
ATOM 694 C CA . ALA A 1 90 ? -19.268 -24.813 8.247 1.00 34.66 90 ALA A CA 1
ATOM 695 C C . ALA A 1 90 ? -18.795 -25.258 6.837 1.00 34.66 90 ALA A C 1
ATOM 697 O O . ALA A 1 90 ? -19.600 -25.238 5.903 1.00 34.66 90 ALA A O 1
ATOM 698 N N . PRO A 1 91 ? -17.533 -25.716 6.669 1.00 34.28 91 PRO A N 1
ATOM 699 C CA . PRO A 1 91 ? -16.964 -26.037 5.357 1.00 34.28 91 PRO A CA 1
ATOM 700 C C . PRO A 1 91 ? -17.265 -27.470 4.878 1.00 34.28 91 PRO A C 1
ATOM 702 O O . PRO A 1 91 ? -17.321 -28.414 5.669 1.00 34.28 91 PRO A O 1
ATOM 705 N N . ALA A 1 92 ? -17.399 -27.635 3.557 1.00 32.81 92 ALA A N 1
ATOM 706 C CA . ALA A 1 92 ? -17.535 -28.914 2.857 1.00 32.81 92 ALA A CA 1
ATOM 707 C C . ALA A 1 92 ? -16.368 -29.120 1.871 1.00 32.81 92 ALA A C 1
ATOM 709 O O . ALA A 1 92 ? -15.986 -28.202 1.151 1.00 32.81 92 ALA A O 1
ATOM 710 N N . ALA A 1 93 ? -15.817 -30.336 1.847 1.00 36.28 93 ALA A N 1
ATOM 711 C CA . ALA A 1 93 ? -14.636 -30.726 1.074 1.00 36.28 93 ALA A CA 1
ATOM 712 C C . ALA A 1 93 ? -14.965 -31.159 -0.369 1.00 36.28 93 ALA A C 1
ATOM 714 O O . ALA A 1 93 ? -15.970 -31.838 -0.596 1.00 36.28 93 ALA A O 1
ATOM 715 N N . LEU A 1 94 ? -14.067 -30.875 -1.323 1.00 30.75 94 LEU A N 1
ATOM 716 C CA . LEU A 1 94 ? -14.102 -31.429 -2.683 1.00 30.75 94 LEU A CA 1
ATOM 717 C C . LEU A 1 94 ? -12.733 -31.958 -3.145 1.00 30.75 94 LEU A C 1
ATOM 719 O O . LEU A 1 94 ? -11.683 -31.505 -2.707 1.00 30.75 94 LEU A O 1
ATOM 723 N N . ARG A 1 95 ? -12.811 -32.988 -3.999 1.00 28.52 95 ARG A N 1
ATOM 724 C CA . ARG A 1 95 ? -11.751 -33.898 -4.463 1.00 28.52 95 ARG A CA 1
ATOM 725 C C . ARG A 1 95 ? -11.083 -33.421 -5.760 1.00 28.52 95 ARG A C 1
ATOM 727 O O . ARG A 1 95 ? -11.762 -32.906 -6.642 1.00 28.52 95 ARG A O 1
ATOM 734 N N . SER A 1 96 ? -9.795 -33.726 -5.897 1.00 31.95 96 SER A N 1
ATOM 735 C CA . SER A 1 96 ? -8.905 -33.452 -7.035 1.00 31.95 96 SER A CA 1
ATOM 736 C C . SER A 1 96 ? -8.723 -34.654 -7.988 1.00 31.95 96 SER A C 1
ATOM 738 O O . SER A 1 96 ? -8.877 -35.812 -7.595 1.00 31.95 96 SER A O 1
ATOM 740 N N . GLY A 1 97 ? -8.368 -34.370 -9.249 1.00 33.34 97 GLY A N 1
ATOM 741 C CA . GLY A 1 97 ? -7.889 -35.328 -10.261 1.00 33.34 97 GLY A CA 1
ATOM 742 C C . GLY A 1 97 ? -6.941 -34.639 -11.273 1.00 33.34 97 GLY A C 1
ATOM 743 O O . GLY A 1 97 ? -7.090 -33.432 -11.456 1.00 33.34 97 GLY A O 1
ATOM 744 N N . PRO A 1 98 ? -5.971 -35.339 -11.912 1.00 40.56 98 PRO A N 1
ATOM 745 C CA . PRO A 1 98 ? -4.856 -34.690 -12.625 1.00 40.56 98 PRO A CA 1
ATOM 746 C C . PRO A 1 98 ? -4.903 -34.820 -14.169 1.00 40.56 98 PRO A C 1
ATOM 748 O O . PRO A 1 98 ? -5.511 -35.765 -14.682 1.00 40.56 98 PRO A O 1
ATOM 751 N N . PRO A 1 99 ? -4.176 -33.958 -14.916 1.00 33.81 99 PRO A N 1
ATOM 752 C CA . PRO A 1 99 ? -3.777 -34.208 -16.306 1.00 33.81 99 PRO A CA 1
ATOM 753 C C . PRO A 1 99 ? -2.236 -34.303 -16.514 1.00 33.81 99 PRO A C 1
ATOM 755 O O . PRO A 1 99 ? -1.475 -34.003 -15.595 1.00 33.81 99 PRO A O 1
ATOM 758 N N . PRO A 1 100 ? -1.763 -34.770 -17.696 1.00 36.34 100 PRO A N 1
ATOM 759 C CA . PRO A 1 100 ? -0.396 -35.266 -17.918 1.00 36.34 100 PRO A CA 1
ATOM 760 C C . PRO A 1 100 ? 0.602 -34.256 -18.533 1.00 36.34 100 PRO A C 1
ATOM 762 O O . PRO A 1 100 ? 0.227 -33.204 -19.041 1.00 36.34 100 PRO A O 1
ATOM 765 N N . ALA A 1 101 ? 1.882 -34.653 -18.498 1.00 39.69 101 ALA A N 1
ATOM 766 C CA . ALA A 1 101 ? 3.101 -33.874 -18.750 1.00 39.69 101 ALA A CA 1
ATOM 767 C C . ALA A 1 101 ? 3.512 -33.670 -20.227 1.00 39.69 101 ALA A C 1
ATOM 769 O O . ALA A 1 101 ? 3.198 -34.489 -21.095 1.00 39.69 101 ALA A O 1
ATOM 770 N N . ALA A 1 102 ? 4.334 -32.636 -20.474 1.00 33.28 102 ALA A N 1
ATOM 771 C CA . ALA A 1 102 ? 5.081 -32.422 -21.718 1.00 33.28 102 ALA A CA 1
ATOM 772 C C . ALA A 1 102 ? 6.528 -31.937 -21.464 1.00 33.28 102 ALA A C 1
ATOM 774 O O . ALA A 1 102 ? 6.826 -31.320 -20.447 1.00 33.28 102 ALA A O 1
ATOM 775 N N . ALA A 1 103 ? 7.407 -32.287 -22.408 1.00 36.34 103 ALA A N 1
ATOM 776 C CA . ALA A 1 103 ? 8.873 -32.324 -22.340 1.00 36.34 103 ALA A CA 1
ATOM 777 C C . ALA A 1 103 ? 9.593 -30.988 -22.676 1.00 36.34 103 ALA A C 1
ATOM 779 O O . ALA A 1 103 ? 8.981 -30.112 -23.288 1.00 36.34 103 ALA A O 1
ATOM 780 N N . PRO A 1 104 ? 10.899 -30.839 -22.348 1.00 41.72 104 PRO A N 1
ATOM 781 C CA . PRO A 1 104 ? 11.643 -29.584 -22.507 1.00 41.72 104 PRO A CA 1
ATOM 782 C C . PRO A 1 104 ? 12.400 -29.443 -23.843 1.00 41.72 104 PRO A C 1
ATOM 784 O O . PRO A 1 104 ? 12.733 -30.430 -24.503 1.00 41.72 104 PRO A O 1
ATOM 787 N N . ALA A 1 105 ? 12.731 -28.194 -24.196 1.00 32.94 105 ALA A N 1
ATOM 788 C CA . ALA A 1 105 ? 13.524 -27.797 -25.365 1.00 32.94 105 ALA A CA 1
ATOM 789 C C . ALA A 1 105 ? 14.737 -26.913 -24.964 1.00 32.94 105 ALA A C 1
ATOM 791 O O . ALA A 1 105 ? 14.741 -26.355 -23.866 1.00 32.94 105 ALA A O 1
ATOM 792 N N . PRO A 1 106 ? 15.782 -26.812 -25.816 1.00 39.59 106 PRO A N 1
ATOM 793 C CA . PRO A 1 106 ? 17.127 -26.382 -25.423 1.00 39.59 106 PRO A CA 1
ATOM 794 C C . PRO A 1 106 ? 17.416 -24.876 -25.568 1.00 39.59 106 PRO A C 1
ATOM 796 O O . PRO A 1 106 ? 16.790 -24.160 -26.345 1.00 39.59 106 PRO A O 1
ATOM 799 N N . THR A 1 107 ? 18.443 -24.444 -24.833 1.00 40.75 107 THR A N 1
ATOM 800 C CA . THR A 1 107 ? 18.930 -23.070 -24.628 1.00 40.75 107 THR A CA 1
ATOM 801 C C . THR A 1 107 ? 19.832 -22.561 -25.765 1.00 40.75 107 THR A C 1
ATOM 803 O O . THR A 1 107 ? 20.725 -23.280 -26.216 1.00 40.75 107 THR A O 1
ATOM 806 N N . ALA A 1 108 ? 19.667 -21.296 -26.170 1.00 39.25 108 ALA A N 1
ATOM 807 C CA . ALA A 1 108 ? 20.566 -20.575 -27.079 1.00 39.25 108 ALA A CA 1
ATOM 808 C C . ALA A 1 108 ? 20.977 -19.214 -26.481 1.00 39.25 108 ALA A C 1
ATOM 810 O O . ALA A 1 108 ? 20.202 -18.596 -25.758 1.00 39.25 108 ALA A O 1
ATOM 811 N N . ALA A 1 109 ? 22.212 -18.785 -26.757 1.00 45.00 109 ALA A N 1
ATOM 812 C CA . ALA A 1 109 ? 22.867 -17.629 -26.136 1.00 45.00 109 ALA A CA 1
ATOM 813 C C . ALA A 1 109 ? 22.493 -16.276 -26.780 1.00 45.00 109 ALA A C 1
ATOM 815 O O . ALA A 1 109 ? 22.288 -16.199 -27.993 1.00 45.00 109 ALA A O 1
ATOM 816 N N . ALA A 1 110 ? 22.456 -15.223 -25.953 1.00 37.22 110 ALA A N 1
ATOM 817 C CA . ALA A 1 110 ? 21.903 -13.902 -26.263 1.00 37.22 110 ALA A CA 1
ATOM 818 C C . ALA A 1 110 ? 22.924 -12.879 -26.827 1.00 37.22 110 ALA A C 1
ATOM 820 O O . ALA A 1 110 ? 24.103 -12.912 -26.458 1.00 37.22 110 ALA A O 1
ATOM 821 N N . PRO A 1 111 ? 22.483 -11.945 -27.695 1.00 43.84 111 PRO A N 1
ATOM 822 C CA . PRO A 1 111 ? 23.237 -10.764 -28.122 1.00 43.84 111 PRO A CA 1
ATOM 823 C C . PRO A 1 111 ? 23.015 -9.543 -27.203 1.00 43.84 111 PRO A C 1
ATOM 825 O O . PRO A 1 111 ? 22.040 -9.471 -26.466 1.00 43.84 111 PRO A O 1
ATOM 828 N N . THR A 1 112 ? 23.907 -8.552 -27.283 1.00 42.53 112 THR A N 1
ATOM 829 C CA . THR A 1 112 ? 23.847 -7.277 -26.540 1.00 42.53 112 THR A CA 1
ATOM 830 C C . THR A 1 112 ? 23.050 -6.191 -27.284 1.00 42.53 112 THR A C 1
ATOM 832 O O . THR A 1 112 ? 23.231 -6.023 -28.491 1.00 42.53 112 THR A O 1
ATOM 835 N N . TYR A 1 113 ? 22.207 -5.431 -26.562 1.00 39.19 113 TYR A N 1
ATOM 836 C CA . TYR A 1 113 ? 21.276 -4.417 -27.098 1.00 39.19 113 TYR A CA 1
ATOM 837 C C . TYR A 1 113 ? 21.370 -3.066 -26.354 1.00 39.19 113 TYR A C 1
ATOM 839 O O . TYR A 1 113 ? 21.706 -3.031 -25.171 1.00 39.19 113 TYR A O 1
ATOM 847 N N . GLU A 1 114 ? 21.077 -1.961 -27.051 1.00 37.00 114 GLU A N 1
ATOM 848 C CA . GLU A 1 114 ? 20.996 -0.589 -26.512 1.00 37.00 114 GLU A CA 1
ATOM 849 C C . GLU A 1 114 ? 19.510 -0.268 -26.211 1.00 37.00 114 GLU A C 1
ATOM 851 O O . GLU A 1 114 ? 18.685 -0.430 -27.114 1.00 37.00 114 GLU A O 1
ATOM 856 N N . PRO A 1 115 ? 19.122 0.113 -24.976 1.00 41.25 115 PRO A N 1
ATOM 857 C CA . PRO A 1 115 ? 17.716 0.108 -24.561 1.00 41.25 115 PRO A CA 1
ATOM 858 C C . PRO A 1 115 ? 16.901 1.255 -25.179 1.00 41.25 115 PRO A C 1
ATOM 860 O O . PRO A 1 115 ? 17.288 2.425 -25.122 1.00 41.25 115 PRO A O 1
ATOM 863 N N . VAL A 1 116 ? 15.733 0.917 -25.730 1.00 39.78 116 VAL A N 1
ATOM 864 C CA . VAL A 1 116 ? 14.721 1.874 -26.210 1.00 39.78 116 VAL A CA 1
ATOM 865 C C . VAL A 1 116 ? 13.871 2.341 -25.015 1.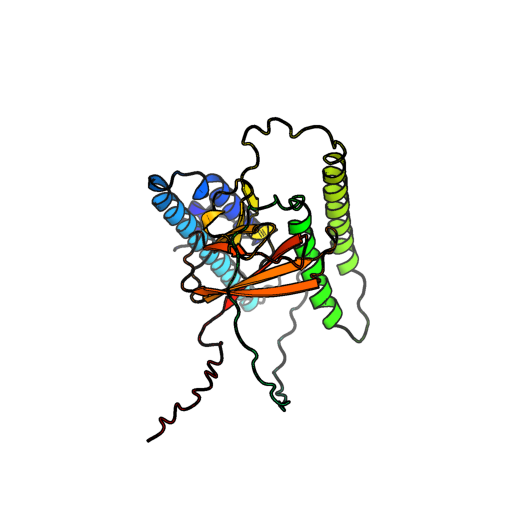00 39.78 116 VAL A C 1
ATOM 867 O O . VAL A 1 116 ? 13.496 1.512 -24.192 1.00 39.78 116 VAL A O 1
ATOM 870 N N . PRO A 1 117 ? 13.543 3.641 -24.866 1.00 50.00 117 PRO A N 1
ATOM 871 C CA . PRO A 1 117 ? 12.727 4.111 -23.742 1.00 50.00 117 PRO A CA 1
ATOM 872 C C . PRO A 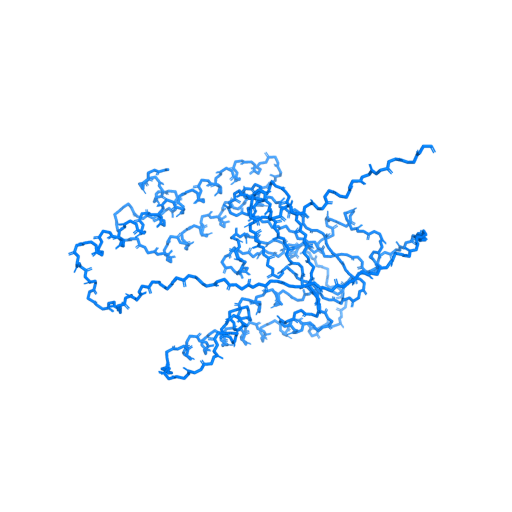1 117 ? 11.263 3.637 -23.853 1.00 50.00 117 PRO A C 1
ATOM 874 O O . PRO A 1 117 ? 10.581 3.997 -24.815 1.00 50.00 117 PRO A O 1
ATOM 877 N N . ARG A 1 118 ? 10.751 2.888 -22.856 1.00 56.62 118 ARG A N 1
ATOM 878 C CA . ARG A 1 118 ? 9.317 2.517 -22.784 1.00 56.62 118 ARG A CA 1
ATOM 879 C C . ARG A 1 118 ? 8.414 3.737 -22.703 1.00 56.62 118 ARG A C 1
ATOM 881 O O . ARG A 1 118 ? 8.740 4.735 -22.050 1.00 56.62 118 ARG A O 1
ATOM 888 N N . ARG A 1 119 ? 7.222 3.608 -23.295 1.00 56.06 119 ARG A N 1
ATOM 889 C CA . ARG A 1 119 ? 6.096 4.501 -23.007 1.00 56.06 119 ARG A CA 1
ATOM 890 C C . ARG A 1 119 ? 5.742 4.380 -21.528 1.00 56.06 119 ARG A C 1
ATOM 892 O O . ARG A 1 119 ? 5.534 3.290 -21.006 1.00 56.06 119 ARG A O 1
ATOM 899 N N . ARG A 1 120 ? 5.743 5.522 -20.849 1.00 53.31 120 ARG A N 1
ATOM 900 C CA . ARG A 1 120 ? 5.397 5.627 -19.432 1.00 53.31 120 ARG A CA 1
ATOM 901 C C . ARG A 1 120 ? 3.886 5.460 -19.301 1.00 53.31 120 ARG A C 1
ATOM 903 O O . ARG A 1 120 ? 3.155 6.075 -20.072 1.00 53.31 120 ARG A O 1
ATOM 910 N N . MET A 1 121 ? 3.430 4.664 -18.335 1.00 52.31 121 MET A N 1
ATOM 911 C CA . MET A 1 121 ? 2.024 4.703 -17.932 1.00 52.31 121 MET A CA 1
ATOM 912 C C . MET A 1 121 ? 1.712 6.101 -17.394 1.00 52.31 121 MET A C 1
ATOM 914 O O . MET A 1 121 ? 2.457 6.626 -16.561 1.00 52.31 121 MET A O 1
ATOM 918 N N . ALA A 1 122 ? 0.606 6.695 -17.842 1.00 52.22 122 ALA A N 1
ATOM 919 C CA . ALA A 1 122 ? 0.040 7.837 -17.146 1.00 52.22 122 ALA A CA 1
ATOM 920 C C . ALA A 1 122 ? -0.338 7.403 -15.706 1.00 52.22 122 ALA A C 1
ATOM 922 O O . ALA A 1 122 ? -0.869 6.303 -15.531 1.00 52.22 122 ALA A O 1
ATOM 923 N N . PRO A 1 123 ? -0.124 8.241 -14.670 1.00 46.38 123 PRO A N 1
ATOM 924 C CA . PRO A 1 123 ? -0.361 7.898 -13.256 1.00 46.38 123 PRO A CA 1
ATOM 925 C C . PRO A 1 123 ? -1.778 7.390 -12.907 1.00 46.38 123 PRO A C 1
ATOM 927 O O . PRO A 1 123 ? -2.015 6.942 -11.786 1.00 46.38 123 PRO A O 1
ATOM 930 N N . GLY A 1 124 ? -2.731 7.486 -13.840 1.00 39.50 124 GLY A N 1
ATOM 931 C CA . GLY A 1 124 ? -4.141 7.143 -13.657 1.00 39.50 124 GLY A CA 1
ATOM 932 C C . GLY A 1 124 ? -4.492 5.654 -13.748 1.00 39.50 124 GLY A C 1
ATOM 933 O O . GLY A 1 124 ? -5.568 5.284 -13.285 1.00 39.50 124 GLY A O 1
ATOM 934 N N . ALA A 1 125 ? -3.622 4.788 -14.284 1.00 49.25 125 ALA A N 1
ATOM 935 C CA . ALA A 1 125 ? -3.917 3.350 -14.374 1.00 49.25 125 ALA A CA 1
ATOM 936 C C . ALA A 1 125 ? -3.896 2.646 -12.998 1.00 49.25 125 ALA A C 1
ATOM 938 O O . ALA A 1 125 ? -4.673 1.726 -12.764 1.00 49.25 125 ALA A O 1
ATOM 939 N N . VAL A 1 126 ? -3.081 3.131 -12.052 1.00 51.00 126 VAL A N 1
ATOM 940 C CA . VAL A 1 126 ? -2.891 2.514 -10.722 1.00 51.00 126 VAL A CA 1
ATOM 941 C C . VAL A 1 126 ? -4.154 2.610 -9.850 1.00 51.00 126 VAL A C 1
ATOM 943 O O . VAL A 1 126 ? -4.481 1.675 -9.123 1.00 51.00 126 VAL A O 1
ATOM 946 N N . VAL A 1 127 ? -4.920 3.701 -9.967 1.00 48.28 127 VAL A N 1
ATOM 947 C CA . VAL A 1 127 ? -6.092 3.975 -9.107 1.00 48.28 127 VAL A CA 1
ATOM 948 C C . VAL A 1 127 ? -7.361 3.244 -9.583 1.00 48.28 127 VAL A C 1
ATOM 950 O O . VAL A 1 127 ? -8.273 2.994 -8.795 1.00 48.28 127 VAL A O 1
ATOM 953 N N . ALA A 1 128 ? -7.435 2.832 -10.854 1.00 46.22 128 ALA A N 1
ATOM 954 C CA . ALA A 1 128 ? -8.612 2.144 -11.400 1.00 46.22 128 ALA A CA 1
ATOM 955 C C . ALA A 1 128 ? -8.750 0.677 -10.924 1.00 46.22 128 ALA A C 1
ATOM 957 O O . ALA A 1 128 ? -9.837 0.096 -10.994 1.00 46.22 128 ALA A O 1
ATOM 958 N N . THR A 1 129 ? -7.678 0.098 -10.377 1.00 49.88 129 THR A N 1
ATOM 959 C CA . THR A 1 129 ? -7.600 -1.297 -9.907 1.00 49.88 129 THR A CA 1
ATOM 960 C C . THR A 1 129 ? -8.480 -1.563 -8.678 1.00 49.88 129 THR A C 1
ATOM 962 O O . THR A 1 129 ? -9.120 -2.614 -8.584 1.00 49.88 129 THR A O 1
ATOM 965 N N . VAL A 1 130 ? -8.617 -0.578 -7.781 1.00 48.88 130 VAL A N 1
ATOM 966 C CA . VAL A 1 130 ? -9.327 -0.730 -6.495 1.00 48.88 130 VAL A CA 1
ATOM 967 C C . VAL A 1 130 ? -10.837 -0.941 -6.684 1.00 48.88 130 VAL A C 1
ATOM 969 O O . VAL A 1 130 ? -11.477 -1.655 -5.916 1.00 48.88 130 VAL A O 1
ATOM 972 N N . ALA A 1 131 ? -11.425 -0.391 -7.751 1.00 42.88 131 ALA A N 1
ATOM 973 C CA . ALA A 1 131 ? -12.845 -0.588 -8.051 1.00 42.88 131 ALA A CA 1
ATOM 974 C C . ALA A 1 131 ? -13.124 -1.893 -8.828 1.00 42.88 131 ALA A C 1
ATOM 976 O O . ALA A 1 131 ? -14.192 -2.490 -8.670 1.00 42.88 131 ALA A O 1
ATOM 977 N N . GLY A 1 132 ? -12.173 -2.354 -9.649 1.00 40.66 132 GLY A N 1
ATOM 978 C CA . GLY A 1 132 ? -12.320 -3.555 -10.479 1.00 40.66 132 GLY A CA 1
ATOM 979 C C . GLY A 1 132 ? -12.233 -4.861 -9.686 1.00 40.66 132 GLY A C 1
ATOM 980 O O . GLY A 1 132 ? -13.058 -5.759 -9.885 1.00 40.66 132 GLY A O 1
ATOM 981 N N . ALA A 1 133 ? -11.301 -4.947 -8.731 1.00 45.06 133 ALA A N 1
ATOM 982 C CA . ALA A 1 133 ? -11.089 -6.148 -7.918 1.00 45.06 133 ALA A CA 1
ATOM 983 C C . ALA A 1 133 ? -12.300 -6.486 -7.023 1.00 45.06 133 ALA A C 1
ATOM 985 O O . ALA A 1 133 ? -12.659 -7.657 -6.876 1.00 45.06 133 ALA A O 1
ATOM 986 N N . VAL A 1 134 ? -13.003 -5.466 -6.513 1.00 48.22 134 VAL A N 1
ATOM 987 C CA . VAL A 1 134 ? -14.235 -5.633 -5.716 1.00 48.22 134 VAL A CA 1
ATOM 988 C C . VAL A 1 134 ? -15.419 -6.078 -6.587 1.00 48.22 134 VAL A C 1
ATOM 990 O O . VAL A 1 134 ? -16.280 -6.838 -6.140 1.00 48.22 134 VAL A O 1
ATOM 993 N N . LEU A 1 135 ? -15.469 -5.658 -7.857 1.00 41.19 135 LEU A N 1
ATOM 994 C CA . LEU A 1 135 ? -16.540 -6.049 -8.778 1.00 41.19 135 LEU A CA 1
ATOM 995 C C . LEU A 1 135 ? -16.378 -7.487 -9.289 1.00 41.19 135 LEU A C 1
ATOM 997 O O . LEU A 1 135 ? -17.378 -8.194 -9.411 1.00 41.19 135 LEU A O 1
ATOM 1001 N N . ALA A 1 136 ? -15.148 -7.949 -9.534 1.00 44.72 136 ALA A N 1
ATOM 1002 C CA . ALA A 1 136 ? -14.883 -9.329 -9.949 1.00 44.72 136 ALA A CA 1
ATOM 1003 C C . ALA A 1 136 ? -15.186 -10.342 -8.827 1.00 44.72 136 ALA A C 1
ATOM 1005 O O . ALA A 1 136 ? -15.807 -11.378 -9.080 1.00 44.72 136 ALA A O 1
ATOM 1006 N N . THR A 1 137 ? -14.852 -10.009 -7.574 1.00 48.91 137 THR A N 1
ATOM 1007 C CA . THR A 1 137 ? -15.241 -10.815 -6.401 1.00 48.91 137 THR A CA 1
ATOM 1008 C C . THR A 1 137 ? -16.751 -10.780 -6.145 1.00 48.91 137 THR A C 1
ATOM 1010 O O . THR A 1 137 ? -17.333 -11.810 -5.804 1.00 48.91 137 THR A O 1
ATOM 1013 N N . ALA A 1 138 ? -17.426 -9.650 -6.387 1.00 44.06 138 ALA A N 1
ATOM 1014 C CA . ALA A 1 138 ? -18.883 -9.556 -6.268 1.00 44.06 138 ALA A CA 1
ATOM 1015 C C . ALA A 1 138 ? -19.646 -10.300 -7.386 1.00 44.06 138 ALA A C 1
ATOM 1017 O O . ALA A 1 138 ? -20.709 -10.867 -7.123 1.00 44.06 138 ALA A O 1
ATOM 1018 N N . LEU A 1 139 ? -19.128 -10.338 -8.622 1.00 44.22 139 LEU A N 1
ATOM 1019 C CA . LEU A 1 139 ? -19.786 -11.024 -9.745 1.00 44.22 139 LEU A CA 1
ATOM 1020 C C . LEU A 1 139 ? -19.636 -12.549 -9.711 1.00 44.22 139 LEU A C 1
ATOM 1022 O O . LEU A 1 139 ? -20.537 -13.247 -10.175 1.00 44.22 139 LEU A O 1
ATOM 1026 N N . LEU A 1 140 ? -18.562 -13.082 -9.123 1.00 48.34 140 LEU A N 1
ATOM 1027 C CA . LEU A 1 140 ? -18.410 -14.529 -8.919 1.00 48.34 140 LEU A CA 1
ATOM 1028 C C . LEU A 1 140 ? -19.259 -15.065 -7.746 1.00 48.34 140 LEU A C 1
ATOM 1030 O O . LEU A 1 140 ? -19.373 -16.279 -7.578 1.00 48.34 140 LEU A O 1
ATOM 1034 N N . ALA A 1 141 ? -19.910 -14.180 -6.979 1.00 41.62 141 ALA A N 1
ATOM 1035 C CA . ALA A 1 141 ? -20.690 -14.512 -5.786 1.00 41.62 141 ALA A CA 1
ATOM 1036 C C . ALA A 1 141 ? -22.226 -14.536 -5.975 1.00 41.62 141 ALA A C 1
ATOM 1038 O O . ALA A 1 141 ? -22.950 -14.642 -4.985 1.00 41.62 141 ALA A O 1
ATOM 1039 N N . ALA A 1 142 ? -22.769 -14.468 -7.199 1.00 36.66 142 ALA A N 1
ATOM 1040 C CA . ALA A 1 142 ? -24.224 -14.519 -7.407 1.00 36.66 142 ALA A CA 1
ATOM 1041 C C . ALA A 1 142 ? -24.652 -15.613 -8.401 1.00 36.66 142 ALA A C 1
ATOM 1043 O O . ALA A 1 142 ? -24.394 -15.517 -9.601 1.00 36.66 142 ALA A O 1
ATOM 1044 N N . PRO A 1 143 ? -25.460 -16.584 -7.932 1.00 45.84 143 PRO A N 1
ATOM 1045 C CA . PRO A 1 143 ? -26.840 -16.538 -8.399 1.00 45.84 143 PRO A CA 1
ATOM 1046 C C . PRO A 1 143 ? -27.891 -16.637 -7.275 1.00 45.84 143 PRO A C 1
ATOM 1048 O O . PRO A 1 143 ? -27.767 -17.404 -6.327 1.00 45.84 143 PRO A O 1
ATOM 1051 N N . VAL A 1 144 ? -28.998 -15.921 -7.521 1.00 43.06 144 VAL A N 1
ATOM 1052 C CA . VAL A 1 144 ? -30.339 -15.960 -6.888 1.00 43.06 144 VAL A CA 1
ATOM 1053 C C . VAL A 1 144 ? -30.663 -14.916 -5.793 1.00 43.06 144 VAL A C 1
ATOM 1055 O O . VAL A 1 144 ? -30.800 -15.209 -4.615 1.00 43.06 144 VAL A O 1
ATOM 1058 N N . VAL A 1 145 ? -30.882 -13.687 -6.284 1.00 47.09 145 VAL A N 1
ATOM 1059 C CA . VAL A 1 145 ? -32.110 -12.852 -6.209 1.00 47.09 145 VAL A CA 1
ATOM 1060 C C . VAL A 1 145 ? -32.717 -12.436 -4.846 1.00 47.09 145 VAL A C 1
ATOM 1062 O O . VAL A 1 145 ? -33.261 -13.240 -4.100 1.00 47.09 145 VAL A O 1
ATOM 1065 N N . ALA A 1 146 ? -32.827 -11.098 -4.734 1.00 42.66 146 ALA A N 1
ATOM 1066 C CA . ALA A 1 146 ? -33.803 -10.263 -4.006 1.00 42.66 146 ALA A CA 1
ATOM 1067 C C . ALA A 1 146 ? -33.409 -9.666 -2.641 1.00 42.66 146 ALA A C 1
ATOM 1069 O O . ALA A 1 146 ? -33.972 -10.014 -1.611 1.00 42.66 146 ALA A O 1
ATOM 1070 N N . ALA A 1 147 ? -32.569 -8.625 -2.679 1.00 35.97 147 ALA A N 1
ATOM 1071 C CA . ALA A 1 147 ? -32.730 -7.409 -1.866 1.00 35.97 147 ALA A CA 1
ATOM 1072 C C . ALA A 1 147 ? -31.872 -6.282 -2.468 1.00 35.97 147 ALA A C 1
ATOM 1074 O O . ALA A 1 147 ? -30.764 -5.996 -2.026 1.00 35.97 147 ALA A O 1
ATOM 1075 N N . GLY A 1 148 ? -32.369 -5.682 -3.551 1.00 47.53 148 GLY A N 1
ATOM 1076 C CA . GLY A 1 148 ? -31.754 -4.507 -4.158 1.00 47.53 148 GLY A CA 1
ATOM 1077 C C . GLY A 1 148 ? -32.013 -3.238 -3.343 1.00 47.53 148 GLY A C 1
ATOM 1078 O O . GLY A 1 148 ? -33.078 -3.099 -2.743 1.00 47.53 148 GLY A O 1
ATOM 1079 N N . VAL A 1 149 ? -31.040 -2.317 -3.399 1.00 40.53 149 VAL A N 1
ATOM 1080 C CA . VAL A 1 149 ? -31.158 -0.838 -3.507 1.00 40.53 149 VAL A CA 1
ATOM 1081 C C . VAL A 1 149 ? -30.104 -0.063 -2.678 1.00 40.53 149 VAL A C 1
ATOM 1083 O O . VAL A 1 149 ? -29.846 1.093 -2.999 1.00 40.53 149 VAL A O 1
ATOM 1086 N N . SER A 1 150 ? -29.382 -0.648 -1.712 1.00 37.41 150 SER A N 1
ATOM 1087 C CA . SER A 1 150 ? -28.371 0.124 -0.947 1.00 37.41 150 SER A CA 1
ATOM 1088 C C . SER A 1 150 ? -26.971 0.186 -1.581 1.00 37.41 150 SER A C 1
ATOM 1090 O O . SER A 1 150 ? -26.302 1.208 -1.450 1.00 37.41 150 SER A O 1
ATOM 1092 N N . LEU A 1 151 ? -26.544 -0.837 -2.334 1.00 40.44 151 LEU A N 1
ATOM 1093 C CA . LEU A 1 151 ? -25.212 -0.859 -2.968 1.00 40.44 151 LEU A CA 1
ATOM 1094 C C . LEU A 1 151 ? -25.075 0.120 -4.153 1.00 40.44 151 LEU A C 1
ATOM 1096 O O . LEU A 1 151 ? -23.978 0.561 -4.482 1.00 40.44 151 LEU A O 1
ATOM 1100 N N . GLY A 1 152 ? -26.193 0.500 -4.780 1.00 32.41 152 GLY A N 1
ATOM 1101 C CA . GLY A 1 152 ? -26.188 1.339 -5.983 1.00 32.41 152 GLY A CA 1
ATOM 1102 C C . GLY A 1 152 ? -25.811 2.804 -5.743 1.00 32.41 152 GLY A C 1
ATOM 1103 O O . GLY A 1 152 ? -25.384 3.471 -6.678 1.00 32.41 152 GLY A O 1
ATOM 1104 N N . ARG A 1 153 ? -25.941 3.317 -4.510 1.00 39.09 153 ARG A N 1
ATOM 1105 C CA . ARG A 1 153 ? -25.579 4.712 -4.194 1.00 39.09 153 ARG A CA 1
ATOM 1106 C C . ARG A 1 153 ? -24.087 4.894 -3.908 1.00 39.09 153 ARG A C 1
ATOM 1108 O O . ARG A 1 153 ? -23.526 5.876 -4.368 1.00 39.09 153 ARG A O 1
ATOM 1115 N N . HIS A 1 154 ? -23.429 3.924 -3.269 1.00 37.97 154 HIS A N 1
ATOM 1116 C CA . HIS A 1 154 ? -21.980 3.992 -3.025 1.00 37.97 154 HIS A CA 1
ATOM 1117 C C . HIS A 1 154 ? -21.145 3.739 -4.290 1.00 37.97 154 HIS A C 1
ATOM 1119 O O . HIS A 1 154 ? -20.089 4.338 -4.458 1.00 37.97 154 HIS A O 1
ATOM 1125 N N . LEU A 1 155 ? -21.654 2.927 -5.224 1.00 38.50 155 LEU A N 1
ATOM 1126 C CA . LEU A 1 155 ? -21.014 2.716 -6.527 1.00 38.50 155 LEU A CA 1
ATOM 1127 C C . LEU A 1 155 ? -21.194 3.912 -7.482 1.00 38.50 155 LEU A C 1
ATOM 1129 O O . LEU A 1 155 ? -20.307 4.185 -8.286 1.00 38.50 155 LEU A O 1
ATOM 1133 N N . ALA A 1 156 ? -22.302 4.657 -7.380 1.00 37.69 156 ALA A N 1
ATOM 1134 C CA . ALA A 1 156 ? -22.524 5.851 -8.199 1.00 37.69 156 ALA A CA 1
ATOM 1135 C C . ALA A 1 156 ? -21.595 7.013 -7.798 1.00 37.69 156 ALA A C 1
ATOM 1137 O O . ALA A 1 156 ? -21.028 7.661 -8.677 1.00 37.69 156 ALA A O 1
ATOM 1138 N N . ASP A 1 157 ? -21.359 7.222 -6.499 1.00 38.16 157 ASP A N 1
ATOM 1139 C CA . ASP A 1 157 ? -20.425 8.253 -6.022 1.00 38.16 157 ASP A CA 1
ATOM 1140 C C . ASP A 1 157 ? -18.954 7.895 -6.327 1.00 38.16 157 ASP A C 1
ATOM 1142 O O . ASP A 1 157 ? -18.179 8.774 -6.706 1.00 38.16 157 ASP A O 1
ATOM 1146 N N . ALA A 1 158 ? -18.583 6.607 -6.276 1.00 38.62 158 ALA A N 1
ATOM 1147 C CA . ALA A 1 158 ? -17.255 6.127 -6.684 1.00 38.62 158 ALA A CA 1
ATOM 1148 C C . ALA A 1 158 ? -17.012 6.242 -8.203 1.00 38.62 158 ALA A C 1
ATOM 1150 O O . ALA A 1 158 ? -15.907 6.557 -8.633 1.00 38.62 158 ALA A O 1
ATOM 1151 N N . SER A 1 159 ? -18.044 6.059 -9.035 1.00 34.00 159 SER A N 1
ATOM 1152 C CA . SER A 1 159 ? -17.911 6.237 -10.490 1.00 34.00 159 SER A CA 1
ATOM 1153 C C . SER A 1 159 ? -17.682 7.696 -10.907 1.00 34.00 159 SER A C 1
ATOM 1155 O O . SER A 1 159 ? -16.964 7.960 -11.869 1.00 34.00 159 SER A O 1
ATOM 1157 N N . HIS A 1 160 ? -18.227 8.662 -10.157 1.00 35.78 160 HIS A N 1
ATOM 1158 C CA . HIS A 1 160 ? -18.083 10.085 -10.468 1.00 35.78 160 HIS A CA 1
ATOM 1159 C C . HIS A 1 160 ? -16.715 10.671 -10.077 1.00 35.78 160 HIS A C 1
ATOM 1161 O O . HIS A 1 160 ? -16.283 11.638 -10.710 1.00 35.78 160 HIS A O 1
ATOM 1167 N N . SER A 1 161 ? -16.015 10.101 -9.086 1.00 37.25 161 SER A N 1
ATOM 1168 C CA . SER A 1 161 ? -14.638 10.506 -8.753 1.00 37.25 161 SER A CA 1
ATOM 1169 C C . SER A 1 161 ? -13.626 9.982 -9.773 1.00 37.25 161 SER A C 1
ATOM 1171 O O . SER A 1 161 ? -12.708 10.715 -10.144 1.00 37.25 161 SER A O 1
ATOM 1173 N N . ILE A 1 162 ? -13.850 8.771 -10.294 1.00 43.66 162 ILE A N 1
ATOM 1174 C CA . ILE A 1 162 ? -13.035 8.162 -11.350 1.00 43.66 162 ILE A CA 1
ATOM 1175 C C . ILE A 1 162 ? -13.167 8.977 -12.642 1.00 43.66 162 ILE A C 1
ATOM 1177 O O . ILE A 1 162 ? -12.161 9.449 -13.161 1.00 43.66 162 ILE A O 1
ATOM 1181 N N . ASP A 1 163 ? -14.389 9.287 -13.090 1.00 38.78 163 ASP A N 1
ATOM 1182 C CA . ASP A 1 163 ? -14.614 10.093 -14.303 1.00 38.78 163 ASP A CA 1
ATOM 1183 C C . ASP A 1 163 ? -13.994 11.501 -14.221 1.00 38.78 163 ASP A C 1
ATOM 1185 O O . ASP A 1 163 ? -13.510 12.035 -15.222 1.00 38.78 163 ASP A O 1
ATOM 1189 N N . ALA A 1 164 ? -13.995 12.127 -13.038 1.00 37.94 164 ALA A N 1
ATOM 1190 C CA . ALA A 1 164 ? -13.395 13.443 -12.825 1.00 37.94 164 ALA A CA 1
ATOM 1191 C C . ALA A 1 164 ? -11.856 13.392 -12.796 1.00 37.94 164 ALA A C 1
ATOM 1193 O O . ALA A 1 164 ? -11.216 14.279 -13.370 1.00 37.94 164 ALA A O 1
ATOM 1194 N N . ALA A 1 165 ? -11.270 12.353 -12.190 1.00 37.22 165 ALA A N 1
ATOM 1195 C CA . ALA A 1 165 ? -9.827 12.113 -12.186 1.00 37.22 165 ALA A CA 1
ATOM 1196 C C . ALA A 1 165 ? -9.311 11.799 -13.601 1.00 37.22 165 ALA A C 1
ATOM 1198 O O . ALA A 1 165 ? -8.361 12.432 -14.065 1.00 37.22 165 ALA A O 1
ATOM 1199 N N . THR A 1 166 ? -10.011 10.942 -14.350 1.00 42.03 166 THR A N 1
ATOM 1200 C CA . THR A 1 166 ? -9.679 10.610 -15.743 1.00 42.03 166 THR A CA 1
ATOM 1201 C C . THR A 1 166 ? -9.774 11.840 -16.658 1.00 42.03 166 THR A C 1
ATOM 1203 O O . THR A 1 166 ? -8.861 12.098 -17.441 1.00 42.03 166 THR A O 1
ATOM 1206 N N . LYS A 1 167 ? -10.810 12.688 -16.519 1.00 37.81 167 LYS A N 1
ATOM 1207 C CA . LYS A 1 167 ? -10.939 13.935 -17.310 1.00 37.81 167 LYS A CA 1
ATOM 1208 C C . LYS A 1 167 ? -9.900 15.002 -16.974 1.00 37.81 167 LYS A C 1
ATOM 1210 O O . LYS A 1 167 ? -9.545 15.789 -17.854 1.00 37.81 167 LYS A O 1
ATOM 1215 N N . ALA A 1 168 ? -9.465 15.083 -15.717 1.00 38.00 168 ALA A N 1
ATOM 1216 C CA . ALA A 1 168 ? -8.419 16.014 -15.305 1.00 38.00 168 ALA A CA 1
ATOM 1217 C C . ALA A 1 168 ? -7.057 15.620 -15.901 1.00 38.00 168 ALA A C 1
ATOM 1219 O O . ALA A 1 168 ? -6.280 16.500 -16.268 1.00 38.00 168 ALA A O 1
ATOM 1220 N N . MET A 1 169 ? -6.816 14.318 -16.074 1.00 38.22 169 MET A N 1
ATOM 1221 C CA . MET A 1 169 ? -5.554 13.768 -16.572 1.00 38.22 169 MET A CA 1
ATOM 1222 C C . MET A 1 169 ? -5.455 13.772 -18.107 1.00 38.22 169 MET A C 1
ATOM 1224 O O . MET A 1 169 ? -4.438 14.208 -18.638 1.00 38.22 169 MET A O 1
ATOM 1228 N N . SER A 1 170 ? -6.530 13.468 -18.851 1.00 38.03 170 SER A N 1
ATOM 1229 C CA . SER A 1 170 ? -6.513 13.505 -20.333 1.00 38.03 170 SER A CA 1
ATOM 1230 C C . SER A 1 170 ? -6.268 14.895 -20.945 1.00 38.03 170 SER A C 1
ATOM 1232 O O . SER A 1 170 ? -6.088 15.023 -22.155 1.00 38.03 170 SER A O 1
ATOM 1234 N N . LYS A 1 171 ? -6.282 15.966 -20.142 1.00 35.34 171 LYS A N 1
ATOM 1235 C CA . LYS A 1 171 ? -5.976 17.326 -20.608 1.00 35.34 171 LYS A CA 1
ATOM 1236 C C . LYS A 1 171 ? -4.468 17.628 -20.625 1.00 35.34 171 LYS A C 1
ATOM 1238 O O . LYS A 1 171 ? -4.088 18.647 -21.200 1.00 35.34 171 LYS A O 1
ATOM 1243 N N . ALA A 1 172 ? -3.632 16.773 -20.027 1.00 39.94 172 ALA A N 1
ATOM 1244 C CA . ALA A 1 172 ? -2.185 16.972 -19.930 1.00 39.94 172 ALA A CA 1
ATOM 1245 C C . ALA A 1 172 ? -1.406 16.481 -21.171 1.00 39.94 172 ALA A C 1
ATOM 1247 O O . ALA A 1 172 ? -0.427 17.116 -21.554 1.00 39.94 172 ALA A O 1
ATOM 1248 N N . ASP A 1 173 ? -1.885 15.447 -21.872 1.00 38.12 173 ASP A N 1
ATOM 1249 C CA . ASP A 1 173 ? -1.106 14.750 -22.918 1.00 38.12 173 ASP A CA 1
ATOM 1250 C C . ASP A 1 173 ? -1.303 15.269 -24.357 1.00 38.12 173 ASP A C 1
ATOM 1252 O O . ASP A 1 173 ? -0.843 14.678 -25.333 1.00 38.12 173 ASP A O 1
ATOM 1256 N N . GLY A 1 174 ? -1.951 16.423 -24.529 1.00 33.31 174 GLY A N 1
ATOM 1257 C CA . GLY A 1 174 ? -2.225 17.004 -25.851 1.00 33.31 174 GLY A CA 1
ATOM 1258 C C . GLY A 1 174 ? -1.027 17.644 -26.573 1.00 33.31 174 GLY A C 1
ATOM 1259 O O . GLY A 1 174 ? -1.222 18.236 -27.635 1.00 33.31 174 GLY A O 1
ATOM 1260 N N . ALA A 1 175 ? 0.193 17.577 -26.034 1.00 37.59 175 ALA A N 1
ATOM 1261 C CA . ALA A 1 175 ? 1.356 18.281 -26.575 1.00 37.59 175 ALA A CA 1
ATOM 1262 C C . ALA A 1 175 ? 2.492 17.320 -26.972 1.00 37.59 175 ALA A C 1
ATOM 1264 O O . ALA A 1 175 ? 3.508 17.212 -26.293 1.00 37.59 175 ALA A O 1
ATOM 1265 N N . SER A 1 176 ? 2.367 16.668 -28.135 1.00 42.38 176 SER A N 1
ATOM 1266 C CA . SER A 1 176 ? 3.539 16.175 -28.880 1.00 42.38 176 SER A CA 1
ATOM 1267 C C . SER A 1 176 ? 4.370 17.366 -29.363 1.00 42.38 176 SER A C 1
ATOM 1269 O O . SER A 1 176 ? 4.210 17.843 -30.486 1.00 42.38 176 SER A O 1
ATOM 1271 N N . GLY A 1 177 ? 5.239 17.889 -28.506 1.00 37.62 177 GLY A N 1
ATOM 1272 C CA . GLY A 1 177 ? 6.110 18.999 -28.861 1.00 37.62 177 GLY A CA 1
ATOM 1273 C C . GLY A 1 177 ? 7.237 19.163 -27.864 1.00 37.62 177 GLY A C 1
ATOM 1274 O O . GLY A 1 177 ? 7.085 19.944 -26.939 1.00 37.62 177 GLY A O 1
ATOM 1275 N N . THR A 1 178 ? 8.359 18.485 -28.133 1.00 41.44 178 THR A N 1
ATOM 1276 C CA . THR A 1 178 ? 9.644 18.589 -27.415 1.00 41.44 178 THR A CA 1
ATOM 1277 C C . THR A 1 178 ? 9.550 18.148 -25.945 1.00 41.44 178 THR A C 1
ATOM 1279 O O . THR A 1 178 ? 8.661 18.612 -25.240 1.00 41.44 178 THR A O 1
ATOM 1282 N N . PRO A 1 179 ? 10.440 17.272 -25.433 1.00 42.62 179 PRO A N 1
ATOM 1283 C CA . PRO A 1 179 ? 10.480 17.001 -24.000 1.00 42.62 179 PRO A CA 1
ATOM 1284 C C . PRO A 1 179 ? 10.637 18.354 -23.299 1.00 42.62 179 PRO A C 1
ATOM 1286 O O . PRO A 1 179 ? 11.614 19.053 -23.595 1.00 42.62 179 PRO A O 1
ATOM 1289 N N . PRO A 1 180 ? 9.681 18.798 -22.463 1.00 41.38 180 PRO A N 1
ATOM 1290 C CA . PRO A 1 180 ? 9.957 19.932 -21.604 1.00 41.38 180 PRO A CA 1
ATOM 1291 C C . PRO A 1 180 ? 11.223 19.580 -20.829 1.00 41.38 180 PRO A C 1
ATOM 1293 O O . PRO A 1 180 ? 11.417 18.419 -20.471 1.00 41.38 180 PRO A O 1
ATOM 1296 N N . ASP A 1 181 ? 12.092 20.567 -20.631 1.00 46.69 181 ASP A N 1
ATOM 1297 C CA . ASP A 1 181 ? 13.233 20.485 -19.724 1.00 46.69 181 ASP A CA 1
ATOM 1298 C C . ASP A 1 181 ? 12.646 20.184 -18.332 1.00 46.69 181 ASP A C 1
ATOM 1300 O O . ASP A 1 181 ? 12.236 21.074 -17.584 1.00 46.69 181 ASP A O 1
ATOM 1304 N N . SER A 1 182 ? 12.405 18.899 -18.075 1.00 46.69 182 SER A N 1
ATOM 1305 C CA . SER A 1 182 ? 11.600 18.381 -16.983 1.00 46.69 182 SER A CA 1
ATOM 1306 C C . SER A 1 182 ? 12.478 18.436 -15.755 1.00 46.69 182 SER A C 1
ATOM 1308 O O . SER A 1 182 ? 13.135 17.460 -15.396 1.00 46.69 182 SER A O 1
ATOM 1310 N N . GLY A 1 183 ? 12.564 19.624 -15.162 1.00 46.12 183 GLY A N 1
ATOM 1311 C CA . GLY A 1 183 ? 13.249 19.831 -13.903 1.00 46.12 183 GLY A CA 1
ATOM 1312 C C . GLY A 1 183 ? 12.640 18.919 -12.848 1.00 46.12 183 GLY A C 1
ATOM 1313 O O . GLY A 1 183 ? 11.605 19.270 -12.309 1.00 46.12 183 GLY A O 1
ATOM 1314 N N . ALA A 1 184 ? 13.272 17.762 -12.622 1.00 56.41 184 ALA A N 1
ATOM 1315 C CA . ALA A 1 184 ? 13.267 16.868 -11.457 1.00 56.41 184 ALA A CA 1
ATOM 1316 C C . ALA A 1 184 ? 11.941 16.528 -10.729 1.00 56.41 184 ALA A C 1
ATOM 1318 O O . ALA A 1 184 ? 11.991 15.794 -9.748 1.00 56.41 184 ALA A O 1
ATOM 1319 N N . ALA A 1 185 ? 10.782 17.036 -11.151 1.00 52.72 185 ALA A N 1
ATOM 1320 C CA . ALA A 1 185 ? 9.646 17.185 -10.247 1.00 52.72 185 ALA A CA 1
ATOM 1321 C C . ALA A 1 185 ? 8.871 15.891 -9.973 1.00 52.72 185 ALA A C 1
ATOM 1323 O O . ALA A 1 185 ? 8.377 15.766 -8.866 1.00 52.72 185 ALA A O 1
ATOM 1324 N N . ASP A 1 186 ? 8.851 14.906 -10.877 1.00 66.50 186 ASP A N 1
ATOM 1325 C CA . ASP A 1 186 ? 8.123 13.644 -10.645 1.00 66.50 186 ASP A CA 1
ATOM 1326 C C . ASP A 1 186 ? 8.984 12.414 -10.982 1.00 66.50 186 ASP A C 1
ATOM 1328 O O . ASP A 1 186 ? 8.605 11.529 -11.751 1.00 66.50 186 ASP A O 1
ATOM 1332 N N . ALA A 1 187 ? 10.199 12.366 -10.427 1.00 84.56 187 ALA A N 1
ATOM 1333 C CA . ALA A 1 187 ? 11.065 11.183 -10.508 1.00 84.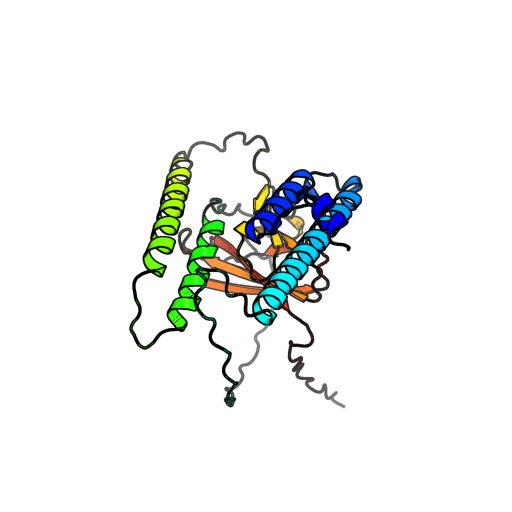56 187 ALA A CA 1
ATOM 1334 C C . ALA A 1 187 ? 10.428 9.941 -9.854 1.00 84.56 187 ALA A C 1
ATOM 1336 O O . ALA A 1 187 ? 10.709 8.811 -10.262 1.00 84.56 187 ALA A O 1
ATOM 1337 N N . VAL A 1 188 ? 9.575 10.166 -8.850 1.00 89.19 188 VAL A N 1
ATOM 1338 C CA . VAL A 1 188 ? 8.929 9.133 -8.042 1.00 89.19 188 VAL A CA 1
ATOM 1339 C C . VAL A 1 188 ? 7.450 9.467 -7.868 1.00 89.19 188 VAL A C 1
ATOM 1341 O O . VAL A 1 188 ? 7.121 10.590 -7.492 1.00 89.19 188 VAL A O 1
ATOM 1344 N N . SER A 1 189 ? 6.569 8.500 -8.117 1.00 89.50 189 SER A N 1
ATOM 1345 C CA . SER A 1 189 ? 5.136 8.603 -7.808 1.00 89.50 189 SER A CA 1
ATOM 1346 C C . SER A 1 189 ? 4.820 7.746 -6.587 1.00 89.50 189 SER A C 1
ATOM 1348 O O . SER A 1 189 ? 5.047 6.540 -6.631 1.00 89.50 189 SER A O 1
ATOM 1350 N N . HIS A 1 190 ? 4.320 8.368 -5.519 1.00 88.50 190 HIS A N 1
ATOM 1351 C CA . HIS A 1 190 ? 4.027 7.719 -4.239 1.00 88.50 190 HIS A CA 1
ATOM 1352 C C . HIS A 1 190 ? 2.526 7.451 -4.082 1.00 88.50 190 HIS A C 1
ATOM 1354 O O . HIS A 1 190 ? 1.714 8.323 -4.390 1.00 88.50 190 HIS A O 1
ATOM 1360 N N . TYR A 1 191 ? 2.185 6.274 -3.562 1.00 89.31 191 TYR A N 1
ATOM 1361 C CA . TYR A 1 191 ? 0.830 5.834 -3.247 1.00 89.31 191 TYR A CA 1
ATOM 1362 C C . TYR A 1 191 ? 0.812 5.222 -1.842 1.00 89.31 191 TYR A C 1
ATOM 1364 O O . TYR A 1 191 ? 1.623 4.348 -1.521 1.00 89.31 191 TYR A O 1
ATOM 1372 N N . THR A 1 192 ? -0.123 5.660 -1.005 1.00 86.75 192 THR A N 1
ATOM 1373 C CA . THR A 1 192 ? -0.303 5.122 0.351 1.00 86.75 192 THR A CA 1
ATOM 1374 C C . THR A 1 192 ? -1.022 3.771 0.328 1.00 86.75 192 THR A C 1
ATOM 1376 O O . THR A 1 192 ? -1.741 3.450 -0.617 1.00 86.75 192 THR A O 1
ATOM 1379 N N . SER A 1 193 ? -0.891 2.975 1.388 1.00 88.44 193 SER A N 1
ATOM 1380 C CA . SER A 1 193 ? -1.557 1.669 1.521 1.00 88.44 193 SER A CA 1
ATOM 1381 C C . SER A 1 193 ? -3.083 1.722 1.377 1.00 88.44 193 SER A C 1
ATOM 1383 O O . SER A 1 193 ? -3.697 0.783 0.876 1.00 88.44 193 SER A O 1
ATOM 1385 N N . GLY A 1 194 ? -3.708 2.835 1.774 1.00 82.00 194 GLY A N 1
ATOM 1386 C CA . GLY A 1 194 ? -5.142 3.065 1.580 1.00 82.00 194 GLY A CA 1
ATOM 1387 C C . GLY A 1 194 ? -5.531 3.351 0.124 1.00 82.00 194 GLY A C 1
ATOM 1388 O O . GLY A 1 194 ? -6.687 3.155 -0.245 1.00 82.00 194 GLY A O 1
ATOM 1389 N N . GLU A 1 195 ? -4.583 3.800 -0.700 1.00 85.50 195 GLU A N 1
ATOM 1390 C CA . GLU A 1 195 ? -4.780 4.091 -2.124 1.00 85.50 195 GLU A CA 1
ATOM 1391 C C . GLU A 1 195 ? -4.446 2.897 -3.022 1.00 85.50 195 GLU A C 1
ATOM 1393 O O . GLU A 1 195 ? -5.055 2.756 -4.081 1.00 85.50 195 GLU A O 1
ATOM 1398 N N . THR A 1 196 ? -3.499 2.041 -2.620 1.00 91.94 196 THR A N 1
ATOM 1399 C CA . THR A 1 196 ? -3.077 0.879 -3.420 1.00 91.94 196 THR A CA 1
ATOM 1400 C C . THR A 1 196 ? -4.151 -0.202 -3.484 1.00 91.94 196 THR A C 1
ATOM 1402 O O . THR A 1 196 ? -4.295 -0.865 -4.509 1.00 91.94 196 THR A O 1
ATOM 1405 N N . GLY A 1 197 ? -4.920 -0.376 -2.404 1.00 90.56 197 GLY A N 1
ATOM 1406 C CA . GLY A 1 197 ? -5.947 -1.415 -2.310 1.00 90.56 197 GLY A CA 1
ATOM 1407 C C . GLY A 1 197 ? -5.386 -2.840 -2.308 1.00 90.56 197 GLY A C 1
ATOM 1408 O O . GLY A 1 197 ? -6.128 -3.772 -2.611 1.00 90.56 197 GLY A O 1
ATOM 1409 N N . PHE A 1 198 ? -4.099 -3.005 -1.987 1.00 95.62 198 PHE A N 1
ATOM 1410 C CA . PHE A 1 198 ? -3.464 -4.314 -1.857 1.00 95.62 198 PHE A CA 1
ATOM 1411 C C . PHE A 1 198 ? -4.073 -5.130 -0.716 1.00 95.62 198 PHE A C 1
ATOM 1413 O O . PHE A 1 198 ? -4.496 -4.585 0.308 1.00 95.62 198 PHE A O 1
ATOM 1420 N N . THR A 1 199 ? -4.070 -6.452 -0.876 1.00 95.00 199 THR A N 1
ATOM 1421 C CA . THR A 1 199 ? -4.524 -7.392 0.154 1.00 95.00 199 THR A CA 1
ATOM 1422 C C . THR A 1 199 ? -3.677 -7.276 1.423 1.00 95.00 199 THR A C 1
ATOM 1424 O O . THR A 1 199 ? -4.209 -7.275 2.535 1.00 95.00 199 THR A O 1
ATOM 1427 N N . PHE A 1 200 ? -2.357 -7.159 1.270 1.00 95.50 200 PHE A N 1
ATOM 1428 C CA . PHE A 1 200 ? -1.425 -6.889 2.356 1.00 95.50 200 PHE A CA 1
ATOM 1429 C C . PHE A 1 200 ? -1.062 -5.397 2.377 1.00 95.50 200 PHE A C 1
ATOM 1431 O O . PHE A 1 200 ? -0.630 -4.861 1.354 1.00 95.50 200 PHE A O 1
ATOM 1438 N N . PRO A 1 201 ? -1.236 -4.701 3.517 1.00 93.75 201 PRO A N 1
ATOM 1439 C CA . PRO A 1 201 ? -1.082 -3.255 3.580 1.00 93.75 201 PRO A CA 1
ATOM 1440 C C . PRO A 1 201 ? 0.365 -2.850 3.302 1.00 93.75 201 PRO A C 1
ATOM 1442 O O . PRO A 1 201 ? 1.275 -3.168 4.071 1.00 93.75 201 PRO A O 1
ATOM 1445 N N . ALA A 1 202 ? 0.562 -2.123 2.205 1.00 95.00 202 ALA A N 1
ATOM 1446 C CA . ALA A 1 202 ? 1.863 -1.606 1.822 1.00 95.00 202 ALA A CA 1
ATOM 1447 C C . ALA A 1 202 ? 1.740 -0.316 1.003 1.00 95.00 202 ALA A C 1
ATOM 1449 O O . ALA A 1 202 ? 0.847 -0.192 0.157 1.00 95.00 202 ALA A O 1
ATOM 1450 N N . ASN A 1 203 ? 2.662 0.621 1.234 1.00 93.19 203 ASN A N 1
ATOM 1451 C CA . ASN A 1 203 ? 2.829 1.790 0.369 1.00 93.19 203 ASN A CA 1
ATOM 1452 C C . ASN A 1 203 ? 3.590 1.392 -0.900 1.00 93.19 203 ASN A C 1
ATOM 1454 O O . ASN A 1 203 ? 4.318 0.394 -0.918 1.00 93.19 203 ASN A O 1
ATOM 1458 N N . LEU A 1 204 ? 3.457 2.200 -1.946 1.00 95.06 204 LEU A N 1
ATOM 1459 C CA . LEU A 1 204 ? 4.058 1.951 -3.246 1.00 95.06 204 LEU A CA 1
ATOM 1460 C C . LEU A 1 204 ? 4.703 3.211 -3.817 1.00 95.06 204 LEU A C 1
ATOM 1462 O O . LEU A 1 204 ? 4.053 4.243 -3.959 1.00 95.06 204 LEU A O 1
ATOM 1466 N N . ASP A 1 205 ? 5.947 3.071 -4.256 1.00 94.31 205 ASP A N 1
ATOM 1467 C CA . ASP A 1 205 ? 6.659 4.077 -5.033 1.00 94.31 205 ASP A CA 1
ATOM 1468 C C . ASP A 1 205 ? 6.958 3.560 -6.435 1.00 94.31 205 ASP A C 1
ATOM 1470 O O . ASP A 1 205 ? 7.684 2.581 -6.574 1.00 94.31 205 ASP A O 1
ATOM 1474 N N . TYR A 1 206 ? 6.506 4.250 -7.479 1.00 94.00 206 TYR A N 1
ATOM 1475 C CA . TYR A 1 206 ? 6.981 4.012 -8.845 1.00 94.00 206 TYR A CA 1
ATOM 1476 C C . TYR A 1 206 ? 8.176 4.900 -9.166 1.00 94.00 206 TYR A C 1
ATOM 1478 O O . TYR A 1 206 ? 8.109 6.120 -9.010 1.00 94.00 206 TYR A O 1
ATOM 1486 N N . TYR A 1 207 ? 9.251 4.302 -9.677 1.00 92.25 207 TYR A N 1
ATOM 1487 C CA . TYR A 1 207 ? 10.477 5.008 -10.037 1.00 92.25 207 TYR A CA 1
ATOM 1488 C C . TYR A 1 207 ? 10.585 5.187 -11.550 1.00 92.25 207 TYR A C 1
ATOM 1490 O O . TYR A 1 207 ? 10.692 4.220 -12.305 1.00 92.25 207 TYR A O 1
ATOM 1498 N N . ASN A 1 208 ? 10.608 6.448 -11.983 1.00 86.12 208 ASN A N 1
ATOM 1499 C CA . ASN A 1 208 ? 10.626 6.853 -13.391 1.00 86.12 208 ASN A CA 1
ATOM 1500 C C . ASN A 1 208 ? 11.926 7.577 -13.799 1.00 86.12 208 ASN A C 1
ATOM 1502 O O . ASN A 1 208 ? 12.020 8.141 -14.896 1.00 86.12 208 ASN A O 1
ATOM 1506 N N . ASP A 1 209 ? 12.923 7.591 -12.916 1.00 85.06 209 ASP A N 1
ATOM 1507 C CA . ASP A 1 209 ? 14.208 8.281 -13.080 1.00 85.06 209 ASP A CA 1
ATOM 1508 C C . ASP A 1 209 ? 15.363 7.356 -13.489 1.00 85.06 209 ASP A C 1
ATOM 1510 O O . ASP A 1 209 ? 16.501 7.799 -13.617 1.00 85.06 209 ASP A O 1
ATOM 1514 N N . GLY A 1 210 ? 15.071 6.074 -13.714 1.00 86.44 210 GLY A N 1
ATOM 1515 C CA . GLY A 1 210 ? 16.051 5.091 -14.163 1.00 86.44 210 GLY A CA 1
ATOM 1516 C C . GLY A 1 210 ? 17.032 4.629 -13.083 1.00 86.44 210 GLY A C 1
ATOM 1517 O O . GLY A 1 210 ? 18.003 3.950 -13.416 1.00 86.44 210 GLY A O 1
ATOM 1518 N N . ARG A 1 211 ? 16.782 4.934 -11.800 1.00 90.81 211 ARG A N 1
ATOM 1519 C CA . ARG A 1 211 ? 17.673 4.574 -10.678 1.00 90.81 211 ARG A CA 1
ATOM 1520 C C . ARG A 1 211 ? 17.917 3.073 -10.475 1.00 90.81 211 ARG A C 1
ATOM 1522 O O . ARG A 1 211 ? 18.795 2.733 -9.700 1.00 90.81 211 ARG A O 1
ATOM 1529 N N . ASN A 1 212 ? 17.114 2.216 -11.109 1.00 92.50 212 ASN A N 1
ATOM 1530 C CA . ASN A 1 212 ? 17.222 0.754 -11.041 1.00 92.50 212 ASN A CA 1
ATOM 1531 C C . ASN A 1 212 ? 17.496 0.120 -12.419 1.00 92.50 212 ASN A C 1
ATOM 1533 O O . ASN A 1 212 ? 17.235 -1.066 -12.625 1.00 92.50 212 ASN A O 1
ATOM 1537 N N . THR A 1 213 ? 17.957 0.899 -13.402 1.00 90.38 213 THR A N 1
ATOM 1538 C CA . THR A 1 213 ? 18.195 0.404 -14.773 1.00 90.38 213 THR A CA 1
ATOM 1539 C C . THR A 1 213 ? 19.285 -0.663 -14.840 1.00 90.38 213 THR A C 1
ATOM 1541 O O . THR A 1 213 ? 19.231 -1.545 -15.688 1.00 90.38 213 THR A O 1
ATOM 1544 N N . GLU A 1 214 ? 20.236 -0.653 -13.915 1.00 93.25 214 GLU A N 1
ATOM 1545 C CA . GLU A 1 214 ? 21.282 -1.665 -13.777 1.00 93.25 214 GLU A CA 1
ATOM 1546 C C . GLU A 1 214 ? 20.767 -3.019 -13.268 1.00 93.25 214 GLU A C 1
ATOM 1548 O O . GLU A 1 214 ? 21.428 -4.037 -13.460 1.00 93.25 214 GLU A O 1
ATOM 1553 N N . ARG A 1 215 ? 19.587 -3.040 -12.633 1.00 94.44 215 ARG A N 1
ATOM 1554 C CA . ARG A 1 215 ? 18.892 -4.267 -12.204 1.00 94.44 215 ARG A CA 1
ATOM 1555 C C . ARG A 1 215 ? 17.977 -4.830 -13.292 1.00 94.44 215 ARG A C 1
ATOM 1557 O O . ARG A 1 215 ? 17.410 -5.907 -13.126 1.00 94.44 215 ARG A O 1
ATOM 1564 N N . CYS A 1 216 ? 17.813 -4.096 -14.387 1.00 94.62 216 CYS A N 1
ATOM 1565 C CA . CYS A 1 216 ? 17.011 -4.501 -15.524 1.00 94.62 216 CYS A CA 1
ATOM 1566 C C . CYS A 1 216 ? 17.655 -5.686 -16.244 1.00 94.62 216 CYS A C 1
ATOM 1568 O O . CYS A 1 216 ? 18.846 -5.645 -16.556 1.00 94.62 216 CYS A O 1
ATOM 1570 N N . SER A 1 217 ? 16.876 -6.726 -16.555 1.00 93.19 217 SER A N 1
ATOM 1571 C CA . SER A 1 217 ? 17.380 -7.806 -17.407 1.00 93.19 217 SER A CA 1
ATOM 1572 C C . SER A 1 217 ? 17.753 -7.254 -18.782 1.00 93.19 217 SER A C 1
ATOM 1574 O O . SER A 1 217 ? 16.961 -6.546 -19.404 1.00 93.19 217 SER A O 1
ATOM 1576 N N . SER A 1 218 ? 18.932 -7.624 -19.285 1.00 92.31 218 SER A N 1
ATOM 1577 C CA . SER A 1 218 ? 19.385 -7.250 -20.629 1.00 92.31 218 SER A CA 1
ATOM 1578 C C . SER A 1 218 ? 18.530 -7.848 -21.749 1.00 92.31 218 SER A C 1
ATOM 1580 O O . SER A 1 218 ? 18.608 -7.382 -22.881 1.00 92.31 218 SER A O 1
ATOM 1582 N N . ASP A 1 219 ? 17.724 -8.869 -21.445 1.00 93.25 219 ASP A N 1
ATOM 1583 C CA . ASP A 1 219 ? 16.833 -9.519 -22.413 1.00 93.25 219 ASP A CA 1
ATOM 1584 C C . ASP A 1 219 ? 15.568 -8.689 -22.698 1.00 93.25 219 ASP A C 1
ATOM 1586 O O . ASP A 1 219 ? 14.802 -8.990 -23.619 1.00 93.25 219 ASP A O 1
ATOM 1590 N N . LEU A 1 220 ? 15.328 -7.639 -21.909 1.00 90.38 220 LEU A N 1
ATOM 1591 C CA . LEU A 1 220 ? 14.200 -6.740 -22.084 1.00 90.38 220 LEU A CA 1
ATOM 1592 C C . LEU A 1 220 ? 14.592 -5.587 -23.012 1.00 90.38 220 LEU A C 1
ATOM 1594 O O . LEU A 1 220 ? 15.215 -4.614 -22.590 1.00 90.38 220 LEU A O 1
ATOM 1598 N N . VAL A 1 221 ? 14.201 -5.694 -24.283 1.00 85.00 221 VAL A N 1
ATOM 1599 C CA . VAL A 1 221 ? 14.587 -4.771 -25.366 1.00 85.00 221 VAL A CA 1
ATOM 1600 C C . VAL A 1 221 ? 14.133 -3.345 -25.071 1.00 85.00 221 VAL A C 1
ATOM 1602 O O . VAL A 1 221 ? 14.885 -2.387 -25.266 1.00 85.00 221 VAL A O 1
ATOM 1605 N N . ASP A 1 222 ? 12.924 -3.218 -24.537 1.00 84.56 222 ASP A N 1
ATOM 1606 C CA . ASP A 1 222 ? 12.355 -1.920 -24.209 1.00 84.56 222 ASP A CA 1
ATOM 1607 C C . ASP A 1 222 ? 12.717 -1.490 -22.774 1.00 84.56 222 ASP A C 1
ATOM 1609 O O . ASP A 1 222 ? 12.262 -0.467 -22.303 1.00 84.56 222 ASP A O 1
ATOM 1613 N N . GLY A 1 223 ? 13.508 -2.248 -22.011 1.00 88.19 223 GLY A N 1
ATOM 1614 C CA . GLY A 1 223 ? 13.809 -1.949 -20.601 1.00 88.19 223 GLY A CA 1
ATOM 1615 C C . GLY A 1 223 ? 12.790 -2.544 -19.622 1.00 88.19 223 GLY A C 1
ATOM 1616 O O . GLY A 1 223 ? 12.148 -3.541 -19.925 1.00 88.19 223 GLY A O 1
ATOM 1617 N N . CYS A 1 224 ? 12.634 -1.973 -18.433 1.00 94.56 224 CYS A N 1
ATOM 1618 C CA . CYS A 1 224 ? 11.802 -2.531 -17.360 1.00 94.56 224 CYS A CA 1
ATOM 1619 C C . CYS A 1 224 ? 11.093 -1.428 -16.583 1.00 94.56 224 CYS A C 1
ATOM 1621 O O . CYS A 1 224 ? 11.503 -0.266 -16.596 1.00 94.56 224 CYS A O 1
ATOM 1623 N N . TRP A 1 225 ? 10.039 -1.821 -15.879 1.00 94.81 225 TRP A N 1
ATOM 1624 C CA . TRP A 1 225 ? 9.416 -1.017 -14.843 1.00 94.81 225 TRP A CA 1
ATOM 1625 C C . TRP A 1 225 ? 10.146 -1.232 -13.520 1.00 94.81 225 TRP A C 1
ATOM 1627 O O . TRP A 1 225 ? 10.726 -2.295 -13.274 1.00 94.81 225 TRP A O 1
ATOM 1637 N N . SER A 1 226 ? 10.132 -0.206 -12.672 1.00 96.06 226 SER A N 1
ATOM 1638 C CA . SER A 1 226 ? 10.715 -0.300 -11.340 1.00 96.06 226 SER A CA 1
ATOM 1639 C C . SER A 1 226 ? 9.869 0.418 -10.305 1.00 96.06 226 SER A C 1
ATOM 1641 O O . SER A 1 226 ? 9.358 1.512 -10.557 1.00 96.06 226 SER A O 1
ATOM 1643 N N . ALA A 1 227 ? 9.749 -0.202 -9.140 1.00 96.62 227 ALA A N 1
ATOM 1644 C CA . ALA A 1 227 ? 9.018 0.321 -8.003 1.00 96.62 227 ALA A CA 1
ATOM 1645 C C . ALA A 1 227 ? 9.660 -0.138 -6.688 1.00 96.62 227 ALA A C 1
ATOM 1647 O O . ALA A 1 227 ? 10.545 -0.997 -6.682 1.00 96.62 227 ALA A O 1
ATOM 1648 N N . ALA A 1 228 ? 9.201 0.414 -5.572 1.00 97.00 228 ALA A N 1
ATOM 1649 C CA . ALA A 1 228 ? 9.410 -0.164 -4.255 1.00 97.00 228 ALA A CA 1
ATOM 1650 C C . ALA A 1 228 ? 8.081 -0.310 -3.530 1.00 97.00 228 ALA A C 1
ATOM 1652 O O . ALA A 1 228 ? 7.265 0.612 -3.520 1.00 97.00 228 ALA A O 1
ATOM 1653 N N . VAL A 1 229 ? 7.901 -1.461 -2.897 1.00 96.88 229 VAL A N 1
ATOM 1654 C CA . VAL A 1 229 ? 6.803 -1.705 -1.965 1.00 96.88 229 VAL A CA 1
ATOM 1655 C C . VAL A 1 229 ? 7.344 -1.550 -0.547 1.00 96.88 229 VAL A C 1
ATOM 1657 O O . VAL A 1 229 ? 8.434 -2.033 -0.250 1.00 96.88 229 VAL A O 1
ATOM 1660 N N . PHE A 1 230 ? 6.589 -0.878 0.319 1.00 95.25 230 PHE A N 1
ATOM 1661 C CA . PHE A 1 230 ? 6.922 -0.681 1.732 1.00 95.25 230 PHE A CA 1
ATOM 1662 C C . PHE A 1 230 ? 5.840 -1.349 2.583 1.00 95.25 230 PHE A C 1
ATOM 1664 O O . PHE A 1 230 ? 4.809 -0.720 2.845 1.00 95.25 230 PHE A O 1
ATOM 1671 N N . PRO A 1 231 ? 6.030 -2.621 2.975 1.00 96.06 231 PRO A N 1
ATOM 1672 C CA . PRO A 1 231 ? 5.137 -3.322 3.893 1.00 96.06 231 PRO A CA 1
ATOM 1673 C C . PRO A 1 231 ? 4.856 -2.511 5.158 1.00 96.06 231 PRO A C 1
ATOM 1675 O O . PRO A 1 231 ? 5.782 -1.962 5.738 1.00 96.06 231 PRO A O 1
ATOM 1678 N N . GLU A 1 232 ? 3.623 -2.461 5.656 1.00 93.31 232 GLU A N 1
ATOM 1679 C CA . GLU A 1 232 ? 3.374 -1.872 6.987 1.00 93.31 232 GLU A CA 1
ATOM 1680 C C . GLU A 1 232 ? 3.705 -2.838 8.138 1.00 93.31 232 GLU A C 1
ATOM 1682 O O . GLU A 1 232 ? 3.707 -2.446 9.307 1.00 93.31 232 GLU A O 1
ATOM 1687 N N . GLN A 1 233 ? 3.938 -4.113 7.823 1.00 93.25 233 GLN A N 1
ATOM 1688 C CA . GLN A 1 233 ? 4.180 -5.195 8.775 1.00 93.25 233 GLN A CA 1
ATOM 1689 C C . GLN A 1 233 ? 5.241 -6.149 8.226 1.00 93.25 233 GLN A C 1
ATOM 1691 O O . GLN A 1 233 ? 5.415 -6.249 7.012 1.00 93.25 233 GLN A O 1
ATOM 1696 N N . ASP A 1 234 ? 5.921 -6.863 9.124 1.00 94.88 234 ASP A N 1
ATOM 1697 C CA . ASP A 1 234 ? 6.870 -7.900 8.731 1.00 94.88 234 ASP A CA 1
ATOM 1698 C C . ASP A 1 234 ? 6.132 -9.027 8.005 1.00 94.88 234 ASP A C 1
ATOM 1700 O O . ASP A 1 234 ? 5.057 -9.464 8.426 1.00 94.88 234 ASP A O 1
ATOM 1704 N N . CYS A 1 235 ? 6.734 -9.521 6.931 1.00 96.50 235 CYS A N 1
ATOM 1705 C CA . CYS A 1 235 ? 6.208 -10.619 6.151 1.00 96.50 235 CYS A CA 1
ATOM 1706 C C . CYS A 1 235 ? 7.305 -11.629 5.822 1.00 96.50 235 CYS A C 1
ATOM 1708 O O . CYS A 1 235 ? 8.330 -11.297 5.229 1.00 96.50 235 CYS A O 1
ATOM 1710 N N . THR A 1 236 ? 7.083 -12.892 6.187 1.00 95.94 236 THR A N 1
ATOM 1711 C CA . THR A 1 236 ? 8.060 -13.956 5.922 1.00 95.94 236 THR A CA 1
ATOM 1712 C C . THR A 1 236 ? 8.222 -14.226 4.429 1.00 95.94 236 THR A C 1
ATOM 1714 O O . THR A 1 236 ? 9.345 -14.430 3.972 1.00 95.94 236 THR A O 1
ATOM 1717 N N . LEU A 1 237 ? 7.124 -14.209 3.673 1.00 95.81 237 LEU A N 1
ATOM 1718 C CA . LEU A 1 237 ? 7.132 -14.378 2.227 1.00 95.81 237 LEU A CA 1
ATOM 1719 C C . LEU A 1 237 ? 6.103 -13.428 1.612 1.00 95.81 237 LEU A C 1
ATOM 1721 O O . LEU A 1 237 ? 4.896 -13.627 1.730 1.00 95.81 237 LEU A O 1
ATOM 1725 N N . LEU A 1 238 ? 6.600 -12.354 1.009 1.00 97.44 238 LEU A N 1
ATOM 1726 C CA . LEU A 1 238 ? 5.792 -11.347 0.345 1.00 97.44 238 LEU A CA 1
ATOM 1727 C C . LEU A 1 238 ? 5.615 -11.747 -1.121 1.00 97.44 238 LEU A C 1
ATOM 1729 O O . LEU A 1 238 ? 6.569 -11.728 -1.896 1.00 97.44 238 LEU A O 1
ATOM 1733 N N . GLU A 1 239 ? 4.396 -12.105 -1.490 1.00 97.44 239 GLU A N 1
ATOM 1734 C CA . GLU A 1 239 ? 4.015 -12.431 -2.857 1.00 97.44 239 GLU A CA 1
ATOM 1735 C C . GLU A 1 239 ? 3.568 -11.147 -3.575 1.00 97.44 239 GLU A C 1
ATOM 1737 O O . GLU A 1 239 ? 2.704 -10.411 -3.093 1.00 97.44 239 GLU A O 1
ATOM 1742 N N . VAL A 1 240 ? 4.159 -10.857 -4.733 1.00 97.75 240 VAL A N 1
ATOM 1743 C CA . VAL A 1 240 ? 3.843 -9.676 -5.544 1.00 97.75 240 VAL A CA 1
ATOM 1744 C C . VAL A 1 240 ? 3.360 -10.117 -6.917 1.00 97.75 240 VAL A C 1
ATOM 1746 O O . VAL A 1 240 ? 4.093 -10.762 -7.669 1.00 97.75 240 VAL A O 1
ATOM 1749 N N . THR A 1 241 ? 2.138 -9.721 -7.268 1.00 97.75 241 THR A N 1
ATOM 1750 C CA . THR A 1 241 ? 1.552 -9.985 -8.584 1.00 97.75 241 THR A CA 1
ATOM 1751 C C . THR A 1 241 ? 1.744 -8.780 -9.497 1.00 97.75 241 THR A C 1
ATOM 1753 O O . THR A 1 241 ? 1.200 -7.704 -9.259 1.00 97.75 241 THR A O 1
ATOM 1756 N N . TYR A 1 242 ? 2.477 -8.971 -10.585 1.00 97.06 242 TYR A N 1
ATOM 1757 C CA . TYR A 1 242 ? 2.580 -8.042 -11.702 1.00 97.06 242 TYR A CA 1
ATOM 1758 C C . TYR A 1 242 ? 1.476 -8.314 -12.715 1.00 97.06 242 TYR A C 1
ATOM 1760 O O . TYR A 1 242 ? 1.224 -9.458 -13.089 1.00 97.06 242 TYR A O 1
ATOM 1768 N N . ALA A 1 243 ? 0.856 -7.251 -13.196 1.00 95.81 243 ALA A N 1
ATOM 1769 C CA . ALA A 1 243 ? -0.185 -7.264 -14.205 1.00 95.81 243 ALA A CA 1
ATOM 1770 C C . ALA A 1 243 ? 0.344 -6.611 -15.489 1.00 95.81 243 ALA A C 1
ATOM 1772 O O . ALA A 1 243 ? 1.075 -5.619 -15.423 1.00 95.81 243 ALA A O 1
ATOM 1773 N N . PHE A 1 244 ? 0.008 -7.166 -16.652 1.00 96.19 244 PHE A N 1
ATOM 1774 C CA . PHE A 1 244 ? 0.461 -6.687 -17.959 1.00 96.19 244 PHE A CA 1
ATOM 1775 C C . PHE A 1 244 ? -0.718 -6.503 -18.921 1.00 96.19 244 PHE A C 1
ATOM 1777 O O . PHE A 1 244 ? -1.691 -7.253 -18.858 1.00 96.19 244 PHE A O 1
ATOM 1784 N N . SER A 1 245 ? -0.635 -5.510 -19.810 1.00 95.56 245 SER A N 1
ATOM 1785 C CA . SER A 1 245 ? -1.668 -5.211 -20.814 1.00 95.56 245 SER A CA 1
ATOM 1786 C C . SER A 1 245 ? -1.066 -4.520 -22.041 1.00 95.56 245 SER A C 1
ATOM 1788 O O . SER A 1 245 ? -0.082 -3.787 -21.923 1.00 95.56 245 SER A O 1
ATOM 1790 N N . ASN A 1 246 ? -1.674 -4.716 -23.213 1.00 93.88 246 ASN A N 1
ATOM 1791 C CA . ASN A 1 246 ? -1.428 -3.894 -24.410 1.00 93.88 246 ASN A CA 1
ATOM 1792 C C . ASN A 1 246 ? -2.458 -2.762 -24.599 1.00 93.88 246 ASN A C 1
ATOM 1794 O O . ASN A 1 246 ? -2.332 -1.944 -25.509 1.00 93.88 246 ASN A O 1
ATOM 1798 N N . ASP A 1 247 ? -3.468 -2.692 -23.733 1.00 91.12 247 ASP A N 1
ATOM 1799 C CA . ASP A 1 247 ? -4.437 -1.599 -23.657 1.00 91.12 247 ASP A CA 1
ATOM 1800 C C . ASP A 1 247 ? -4.186 -0.769 -22.391 1.00 91.12 247 ASP A C 1
ATOM 1802 O O . ASP A 1 247 ? -4.374 -1.249 -21.270 1.00 91.12 247 ASP A O 1
ATOM 1806 N N . GLU A 1 248 ? -3.785 0.490 -22.586 1.00 87.69 248 GLU A N 1
ATOM 1807 C CA . GLU A 1 248 ? -3.527 1.480 -21.529 1.00 87.69 248 GLU A CA 1
ATOM 1808 C C . GLU A 1 248 ? -4.719 1.700 -20.598 1.00 87.69 248 GLU A C 1
ATOM 1810 O O . GLU A 1 248 ? -4.560 2.047 -19.429 1.00 87.69 248 GLU A O 1
ATOM 1815 N N . THR A 1 249 ? -5.925 1.538 -21.136 1.00 86.25 249 THR A N 1
ATOM 1816 C CA . THR A 1 249 ? -7.175 1.796 -20.425 1.00 86.25 249 THR A CA 1
ATOM 1817 C C . THR A 1 249 ? -7.778 0.535 -19.819 1.00 86.25 249 THR A C 1
ATOM 1819 O O . THR A 1 249 ? -8.797 0.620 -19.127 1.00 86.25 249 THR A O 1
ATOM 1822 N N . SER A 1 250 ? -7.163 -0.630 -20.048 1.00 87.69 250 SER A N 1
ATOM 1823 C CA . SER A 1 250 ? -7.663 -1.876 -19.488 1.00 87.69 250 SER A CA 1
ATOM 1824 C C . SER A 1 250 ? -7.381 -1.954 -17.993 1.00 87.69 250 SER A C 1
ATOM 1826 O O . SER A 1 250 ? -6.242 -1.899 -17.539 1.00 87.69 250 SER A O 1
ATOM 1828 N N . VAL A 1 251 ? -8.450 -2.152 -17.227 1.00 83.31 251 VAL A N 1
ATOM 1829 C CA . VAL A 1 251 ? -8.390 -2.454 -15.788 1.00 83.31 251 VAL A CA 1
ATOM 1830 C C . VAL A 1 251 ? -8.249 -3.952 -15.512 1.00 83.31 251 VAL A C 1
ATOM 1832 O O . VAL A 1 251 ? -8.126 -4.364 -14.363 1.00 83.31 251 VAL A O 1
ATOM 1835 N N . THR A 1 252 ? -8.330 -4.785 -16.552 1.00 88.25 252 THR A N 1
ATOM 1836 C CA . THR A 1 252 ? -8.142 -6.237 -16.468 1.00 88.25 252 THR A CA 1
ATOM 1837 C C . THR A 1 252 ? -6.856 -6.598 -17.207 1.00 88.25 252 THR A C 1
ATOM 1839 O O . THR A 1 252 ? -6.744 -6.269 -18.388 1.00 88.25 252 THR A O 1
ATOM 1842 N N . PRO A 1 253 ? -5.881 -7.243 -16.553 1.00 93.31 253 PRO A N 1
ATOM 1843 C CA . PRO A 1 253 ? -4.653 -7.625 -17.232 1.00 93.31 253 PRO A CA 1
ATOM 1844 C C . PRO A 1 253 ? -4.895 -8.675 -18.317 1.00 93.31 253 PRO A C 1
ATOM 1846 O O . PRO A 1 253 ? -5.730 -9.566 -18.154 1.00 93.31 253 PRO A O 1
ATOM 1849 N N . ASP A 1 254 ? -4.106 -8.588 -19.385 1.00 96.38 254 ASP A N 1
ATOM 1850 C CA . ASP A 1 254 ? -3.974 -9.637 -20.397 1.00 96.38 254 ASP A CA 1
ATOM 1851 C C . ASP A 1 254 ? -3.154 -10.824 -19.852 1.00 96.38 254 ASP A C 1
ATOM 1853 O O . ASP A 1 254 ? -3.414 -11.976 -20.202 1.00 96.38 254 ASP A O 1
ATOM 1857 N N . ASP A 1 255 ? -2.177 -10.546 -18.978 1.00 97.50 255 ASP A N 1
ATOM 1858 C CA . ASP A 1 255 ? -1.311 -11.531 -18.319 1.00 97.50 255 ASP A CA 1
ATOM 1859 C C . ASP A 1 255 ? -0.955 -11.086 -16.897 1.00 97.50 255 ASP A C 1
ATOM 1861 O O . ASP A 1 255 ? -0.835 -9.893 -16.603 1.00 97.50 255 ASP A O 1
ATOM 1865 N N . THR A 1 256 ? -0.752 -12.056 -16.011 1.00 96.88 256 THR A N 1
ATOM 1866 C CA . THR A 1 256 ? -0.327 -11.825 -14.628 1.00 96.88 256 THR A CA 1
ATOM 1867 C C . THR A 1 256 ? 0.833 -12.734 -14.284 1.00 96.88 256 THR A C 1
ATOM 1869 O O . THR A 1 256 ? 0.810 -13.924 -14.599 1.00 96.88 256 THR A O 1
ATOM 1872 N N . ARG A 1 257 ? 1.834 -12.199 -13.589 1.00 96.94 257 ARG A N 1
ATOM 1873 C CA . ARG A 1 257 ? 2.995 -12.963 -13.130 1.00 96.94 257 ARG A CA 1
ATOM 1874 C C . ARG A 1 257 ? 3.264 -12.663 -11.677 1.00 96.94 257 ARG A C 1
ATOM 1876 O O . ARG A 1 257 ? 3.224 -11.508 -11.276 1.00 96.94 257 ARG A O 1
ATOM 1883 N N . THR A 1 258 ? 3.613 -13.692 -10.935 1.00 96.50 258 THR A N 1
ATOM 1884 C CA . THR A 1 258 ? 3.872 -13.585 -9.507 1.00 96.50 258 THR A CA 1
ATOM 1885 C C . THR A 1 258 ? 5.362 -13.726 -9.232 1.00 96.50 258 THR A C 1
ATOM 1887 O O . THR A 1 258 ? 6.062 -14.467 -9.927 1.00 96.50 258 THR A O 1
ATOM 1890 N N . THR A 1 259 ? 5.857 -12.994 -8.240 1.00 96.75 259 THR A N 1
ATOM 1891 C CA . THR A 1 259 ? 7.190 -13.185 -7.674 1.00 96.75 259 THR A CA 1
ATOM 1892 C C . THR A 1 259 ? 7.118 -13.189 -6.160 1.00 96.75 259 THR A C 1
ATOM 1894 O O . THR A 1 259 ? 6.276 -12.507 -5.579 1.00 96.75 259 THR A O 1
ATOM 1897 N N . ASP A 1 260 ? 8.070 -13.871 -5.542 1.00 96.44 260 ASP A N 1
ATOM 1898 C CA . ASP A 1 260 ? 8.157 -13.978 -4.096 1.00 96.44 260 ASP A CA 1
ATOM 1899 C C . ASP A 1 260 ? 9.364 -13.191 -3.589 1.00 96.44 260 ASP A C 1
ATOM 1901 O O . ASP A 1 260 ? 10.447 -13.214 -4.184 1.00 96.44 260 ASP A O 1
ATOM 1905 N N . GLN A 1 261 ? 9.183 -12.492 -2.475 1.00 96.81 261 GLN A N 1
ATOM 1906 C CA . GLN A 1 261 ? 10.223 -11.753 -1.770 1.00 96.81 261 GLN A CA 1
ATOM 1907 C C . GLN A 1 261 ? 10.279 -12.271 -0.335 1.00 96.81 261 GLN A C 1
ATOM 1909 O O . GLN A 1 261 ? 9.342 -12.103 0.443 1.00 96.81 261 GLN A O 1
ATOM 1914 N N . ALA A 1 262 ? 11.367 -12.955 0.005 1.00 95.94 262 ALA A N 1
ATOM 1915 C CA . ALA A 1 262 ? 11.550 -13.487 1.347 1.00 95.94 262 ALA A CA 1
ATOM 1916 C C . ALA A 1 262 ? 11.902 -12.367 2.336 1.00 95.94 262 ALA A C 1
ATOM 1918 O O . ALA A 1 262 ? 12.632 -11.441 1.988 1.00 95.94 262 ALA A O 1
ATOM 1919 N N . GLU A 1 263 ? 11.430 -12.514 3.575 1.00 93.12 263 GLU A N 1
ATOM 1920 C CA . GLU A 1 263 ? 11.832 -11.699 4.729 1.00 93.12 263 GLU A CA 1
ATOM 1921 C C . GLU A 1 263 ? 11.630 -10.188 4.514 1.00 93.12 263 GLU A C 1
ATOM 1923 O O . GLU A 1 263 ? 12.499 -9.372 4.819 1.00 93.12 263 GLU A O 1
ATOM 1928 N N . ALA A 1 264 ? 10.467 -9.798 3.990 1.00 96.06 264 ALA A N 1
ATOM 1929 C CA . ALA A 1 264 ? 10.122 -8.396 3.811 1.00 96.06 264 ALA A CA 1
ATOM 1930 C C . ALA A 1 264 ? 9.837 -7.743 5.174 1.00 96.06 264 ALA A C 1
ATOM 1932 O O . ALA A 1 264 ? 8.816 -8.016 5.806 1.00 96.06 264 ALA A O 1
ATOM 1933 N N . ALA A 1 265 ? 10.747 -6.888 5.634 1.00 94.31 265 ALA A N 1
ATOM 1934 C CA . ALA A 1 265 ? 10.601 -6.171 6.894 1.00 94.31 265 ALA A CA 1
ATOM 1935 C C . ALA A 1 265 ? 9.631 -4.983 6.775 1.00 94.31 265 ALA A C 1
ATOM 1937 O O . ALA A 1 265 ? 9.523 -4.335 5.728 1.00 94.31 265 ALA A O 1
ATOM 1938 N N . ALA A 1 266 ? 8.942 -4.670 7.872 1.00 91.62 266 ALA A N 1
ATOM 1939 C CA . ALA A 1 266 ? 8.049 -3.525 7.955 1.00 91.62 266 ALA A CA 1
ATOM 1940 C C . ALA A 1 266 ? 8.793 -2.212 7.652 1.00 91.62 266 ALA A C 1
ATOM 1942 O O . ALA A 1 266 ? 9.809 -1.889 8.267 1.00 91.62 266 ALA A O 1
ATOM 1943 N N . PHE A 1 267 ? 8.228 -1.420 6.745 1.00 88.88 267 PHE A N 1
ATOM 1944 C CA . PHE A 1 267 ? 8.680 -0.104 6.291 1.00 88.88 267 PHE A CA 1
ATOM 1945 C C . PHE A 1 267 ? 10.048 -0.090 5.602 1.00 88.88 267 PHE A C 1
ATOM 1947 O O . PHE A 1 267 ? 10.565 0.987 5.287 1.00 88.88 267 PHE A O 1
ATOM 1954 N N . GLU A 1 268 ? 10.613 -1.260 5.311 1.00 91.06 268 GLU A N 1
ATOM 1955 C CA . GLU A 1 268 ? 11.800 -1.381 4.478 1.00 91.06 268 GLU A CA 1
ATOM 1956 C C . GLU A 1 268 ? 11.406 -1.512 2.997 1.00 91.06 268 GLU A C 1
ATOM 1958 O O . GLU A 1 268 ? 10.438 -2.202 2.666 1.00 91.06 268 GLU A O 1
ATOM 1963 N N . PRO A 1 269 ? 12.120 -0.832 2.079 1.00 94.62 269 PRO A N 1
ATOM 1964 C CA . PRO A 1 269 ? 11.816 -0.903 0.657 1.00 94.62 269 PRO A CA 1
ATOM 1965 C C . PRO A 1 269 ? 12.125 -2.290 0.091 1.00 94.62 269 PRO A C 1
ATOM 1967 O O . PRO A 1 269 ? 13.286 -2.690 -0.020 1.00 94.62 269 PRO A O 1
ATOM 1970 N N . VAL A 1 270 ? 11.096 -2.969 -0.401 1.00 96.88 270 VAL A N 1
ATOM 1971 C CA . VAL A 1 270 ? 11.237 -4.130 -1.277 1.00 96.88 270 VAL A CA 1
ATOM 1972 C C . VAL A 1 270 ? 11.335 -3.621 -2.712 1.00 96.88 270 VAL A C 1
ATOM 1974 O O . VAL A 1 270 ? 10.335 -3.223 -3.310 1.00 96.88 270 VAL A O 1
ATOM 1977 N N . ILE A 1 271 ? 12.555 -3.574 -3.254 1.00 96.56 271 ILE A N 1
ATOM 1978 C CA . ILE A 1 271 ? 12.808 -3.072 -4.613 1.00 96.56 271 ILE A CA 1
ATOM 1979 C C . ILE A 1 271 ? 12.347 -4.097 -5.647 1.00 96.56 271 ILE A C 1
ATOM 1981 O O . ILE A 1 271 ? 12.894 -5.196 -5.733 1.00 96.56 271 ILE A O 1
ATOM 1985 N N . LEU A 1 272 ? 11.400 -3.690 -6.485 1.00 96.88 272 LEU A N 1
ATOM 1986 C CA . LEU A 1 272 ? 10.814 -4.500 -7.542 1.00 96.88 272 LEU A CA 1
ATOM 1987 C C . LEU A 1 272 ? 11.274 -3.978 -8.900 1.00 96.88 272 LEU A C 1
ATOM 1989 O O . LEU A 1 272 ? 11.140 -2.792 -9.207 1.00 96.88 272 LEU A O 1
ATOM 1993 N N . VAL A 1 273 ? 11.797 -4.877 -9.729 1.00 96.69 273 VAL A N 1
ATOM 1994 C CA . VAL A 1 273 ? 12.164 -4.593 -11.119 1.00 96.69 273 VAL A CA 1
ATOM 1995 C C . VAL A 1 273 ? 11.614 -5.715 -11.981 1.00 96.69 273 VAL A C 1
ATOM 1997 O O . VAL A 1 273 ? 11.952 -6.880 -11.777 1.00 96.69 273 VAL A O 1
ATOM 2000 N N . TRP A 1 274 ? 10.746 -5.373 -12.928 1.00 97.31 274 TRP A N 1
ATOM 2001 C CA . TRP A 1 274 ? 10.056 -6.351 -13.765 1.00 97.31 274 TRP A CA 1
ATOM 2002 C C . TRP A 1 274 ? 9.869 -5.825 -15.186 1.00 97.31 274 TRP A C 1
ATOM 2004 O O . TRP A 1 274 ? 9.925 -4.624 -15.445 1.00 97.31 274 TRP A O 1
ATOM 2014 N N . GLY A 1 275 ? 9.650 -6.726 -16.137 1.00 95.19 275 GLY A N 1
ATOM 2015 C CA . GLY A 1 275 ? 9.445 -6.345 -17.527 1.00 95.19 275 GLY A CA 1
ATOM 2016 C C . GLY A 1 275 ? 8.920 -7.477 -18.394 1.00 95.19 275 GLY A C 1
ATOM 2017 O O . GLY A 1 275 ? 8.954 -8.648 -18.017 1.00 95.19 275 GLY A O 1
ATOM 2018 N N . SER A 1 276 ? 8.428 -7.104 -19.571 1.00 94.94 276 SER A N 1
ATOM 2019 C CA . SER A 1 276 ? 8.020 -8.019 -20.638 1.00 94.94 276 SER A CA 1
ATOM 2020 C C . SER A 1 276 ? 8.216 -7.339 -21.990 1.00 94.94 276 SER A C 1
ATOM 2022 O O . SER A 1 276 ? 7.977 -6.140 -22.091 1.00 94.94 276 SER A O 1
ATOM 2024 N N . ASN A 1 277 ? 8.645 -8.064 -23.022 1.00 94.88 277 ASN A N 1
ATOM 2025 C CA . ASN A 1 277 ? 8.706 -7.527 -24.392 1.00 94.88 277 ASN A CA 1
ATOM 2026 C C . ASN A 1 277 ? 7.360 -7.664 -25.130 1.00 94.88 277 ASN A C 1
ATOM 2028 O O . ASN A 1 277 ? 7.199 -7.120 -26.215 1.00 94.88 277 ASN A O 1
ATOM 2032 N N . ASP A 1 278 ? 6.406 -8.399 -24.551 1.00 96.31 278 ASP A N 1
ATOM 2033 C CA . ASP A 1 278 ? 5.110 -8.695 -25.179 1.00 96.31 278 ASP A CA 1
ATOM 2034 C C . ASP A 1 278 ? 4.011 -7.680 -24.814 1.00 96.31 278 ASP A C 1
ATOM 2036 O O . ASP A 1 278 ? 2.897 -7.766 -25.337 1.00 96.31 278 ASP A O 1
ATOM 2040 N N . TYR A 1 279 ? 4.308 -6.758 -23.889 1.00 95.06 279 TYR A N 1
ATOM 2041 C CA . TYR A 1 279 ? 3.333 -5.833 -23.314 1.00 95.06 279 TYR A CA 1
ATOM 2042 C C . TYR A 1 279 ? 3.859 -4.403 -23.245 1.00 95.06 279 TYR A C 1
ATOM 2044 O O . TYR A 1 279 ? 4.948 -4.158 -22.715 1.00 95.06 279 TYR A O 1
ATOM 2052 N N . ASP A 1 280 ? 3.032 -3.469 -23.705 1.00 91.75 280 ASP A N 1
ATOM 2053 C CA . ASP A 1 280 ? 3.303 -2.031 -23.657 1.00 91.75 280 ASP A CA 1
ATOM 2054 C C . ASP A 1 280 ? 3.138 -1.442 -22.244 1.00 91.75 280 ASP A C 1
ATOM 2056 O O . ASP A 1 280 ? 3.785 -0.447 -21.904 1.00 91.75 280 ASP A O 1
ATOM 2060 N N . TYR A 1 281 ? 2.305 -2.062 -21.399 1.00 91.88 281 TYR A N 1
ATOM 2061 C CA . TYR A 1 281 ? 1.923 -1.534 -20.090 1.00 91.88 281 TYR A CA 1
ATOM 2062 C C . TYR A 1 281 ? 2.020 -2.591 -18.982 1.00 91.88 281 TYR A C 1
ATOM 2064 O O . TYR A 1 281 ? 1.755 -3.776 -19.199 1.00 91.88 281 TYR A O 1
ATOM 2072 N N . SER A 1 282 ? 2.377 -2.157 -17.767 1.00 94.94 282 SER A N 1
ATOM 2073 C CA . SER A 1 282 ? 2.395 -3.019 -16.584 1.00 94.94 282 SER A CA 1
ATOM 2074 C C . SER A 1 282 ? 2.260 -2.237 -15.277 1.00 94.94 282 SER A C 1
ATOM 2076 O O . SER A 1 282 ? 2.692 -1.089 -15.188 1.00 94.94 282 SER A O 1
ATOM 2078 N N . TRP A 1 283 ? 1.677 -2.879 -14.266 1.00 94.81 283 TRP A N 1
ATOM 2079 C CA . TRP A 1 283 ? 1.494 -2.360 -12.913 1.00 94.81 283 TRP A CA 1
ATOM 2080 C C . TRP A 1 283 ? 1.592 -3.494 -11.884 1.00 94.81 283 TRP A C 1
ATOM 2082 O O . TRP A 1 283 ? 1.566 -4.674 -12.235 1.00 94.81 283 TRP A O 1
ATOM 2092 N N . ILE A 1 284 ? 1.698 -3.144 -10.604 1.00 96.81 284 ILE A N 1
ATOM 2093 C CA . ILE A 1 284 ? 1.535 -4.102 -9.503 1.00 96.81 284 ILE A CA 1
ATOM 2094 C C . ILE A 1 284 ? 0.037 -4.289 -9.263 1.00 96.81 284 ILE A C 1
ATOM 2096 O O . ILE A 1 284 ? -0.658 -3.338 -8.909 1.00 96.81 284 ILE A O 1
ATOM 2100 N N . GLY A 1 285 ? -0.450 -5.501 -9.512 1.00 95.06 285 GLY A N 1
ATOM 2101 C CA . GLY A 1 285 ? -1.854 -5.870 -9.369 1.00 95.06 285 GLY A CA 1
ATOM 2102 C C . GLY A 1 285 ? -2.252 -6.151 -7.924 1.00 95.06 285 GLY A C 1
ATOM 2103 O O . GLY A 1 285 ? -3.308 -5.692 -7.500 1.00 95.06 285 GLY A O 1
ATOM 2104 N N . ASP A 1 286 ? -1.419 -6.878 -7.175 1.00 97.12 286 ASP A N 1
ATOM 2105 C CA . ASP A 1 286 ? -1.646 -7.153 -5.753 1.00 97.12 286 ASP A CA 1
ATOM 2106 C C . ASP A 1 286 ? -0.329 -7.430 -5.013 1.00 97.12 286 ASP A C 1
ATOM 2108 O O . ASP A 1 286 ? 0.672 -7.830 -5.618 1.00 97.12 286 ASP A O 1
ATOM 2112 N N . VAL A 1 287 ? -0.358 -7.234 -3.697 1.00 97.38 287 VAL A N 1
ATOM 2113 C CA . VAL A 1 287 ? 0.701 -7.600 -2.755 1.00 97.38 287 VAL A CA 1
ATOM 2114 C C . VAL A 1 287 ? 0.056 -8.403 -1.634 1.00 97.38 287 VAL A C 1
ATOM 2116 O O . VAL A 1 287 ? -0.904 -7.948 -1.011 1.00 97.38 287 VAL A O 1
ATOM 2119 N N . GLN A 1 288 ? 0.587 -9.591 -1.363 1.00 97.19 288 GLN A N 1
ATOM 2120 C CA . GLN A 1 288 ? 0.084 -10.504 -0.342 1.00 97.19 288 GLN A CA 1
ATOM 2121 C C . GLN A 1 288 ? 1.213 -10.931 0.587 1.00 97.19 288 GLN A C 1
ATOM 2123 O O . GLN A 1 288 ? 2.354 -11.092 0.164 1.00 97.19 288 GLN A O 1
ATOM 2128 N N . CYS A 1 289 ? 0.885 -11.142 1.859 1.00 96.62 289 CYS A N 1
ATOM 2129 C CA . CYS A 1 289 ? 1.773 -11.855 2.759 1.00 96.62 289 CYS A CA 1
ATOM 2130 C C . CYS A 1 289 ? 1.279 -13.286 2.893 1.00 96.62 289 CYS A C 1
ATOM 2132 O O . CYS A 1 289 ? 0.162 -13.507 3.369 1.00 96.62 289 CYS A O 1
ATOM 2134 N N . VAL A 1 290 ? 2.098 -14.237 2.455 1.00 94.12 290 VAL A N 1
ATOM 2135 C CA . VAL A 1 290 ? 1.771 -15.658 2.504 1.00 94.12 290 VAL A CA 1
ATOM 2136 C C . VAL A 1 290 ? 2.560 -16.319 3.627 1.00 94.12 290 VAL A C 1
ATOM 2138 O O . VAL A 1 290 ? 3.758 -16.087 3.808 1.00 94.12 290 VAL A O 1
ATOM 2141 N N . ASP A 1 291 ? 1.874 -17.135 4.421 1.00 87.88 291 ASP A N 1
ATOM 2142 C CA . ASP A 1 291 ? 2.530 -17.930 5.446 1.00 87.88 291 ASP A CA 1
ATOM 2143 C C . ASP A 1 291 ? 3.214 -19.113 4.737 1.00 87.88 291 ASP A C 1
ATOM 2145 O O . ASP A 1 291 ? 2.528 -19.910 4.086 1.00 87.88 291 ASP A O 1
ATOM 2149 N N . PRO A 1 292 ? 4.549 -19.274 4.807 1.00 80.00 292 PRO A N 1
ATOM 2150 C CA . PRO A 1 292 ? 5.230 -20.375 4.122 1.00 80.00 292 PRO A CA 1
ATOM 2151 C C . PRO A 1 292 ? 4.774 -21.751 4.629 1.00 80.00 292 PRO A C 1
ATOM 2153 O O . PRO A 1 292 ? 5.078 -22.764 4.004 1.00 80.00 292 PRO A O 1
ATOM 2156 N N . SER A 1 293 ? 4.062 -21.796 5.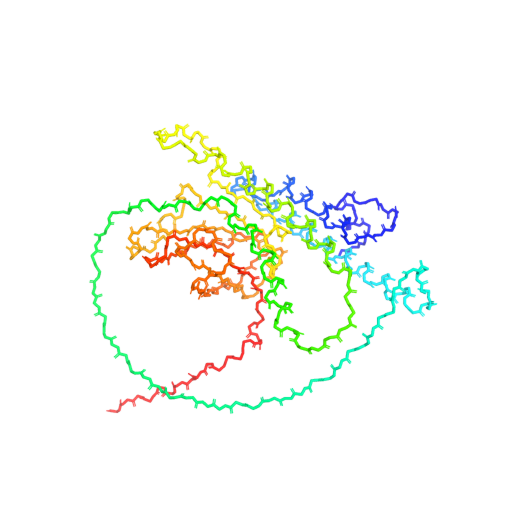761 1.00 77.50 293 SER A N 1
ATOM 2157 C CA . SER A 1 293 ? 3.444 -23.003 6.303 1.00 77.50 293 SER A CA 1
ATOM 2158 C C . SER A 1 293 ? 2.115 -23.384 5.635 1.00 77.50 293 SER A C 1
ATOM 2160 O O . SER A 1 293 ? 1.774 -24.568 5.624 1.00 77.50 293 SER A O 1
ATOM 2162 N N . ASP A 1 294 ? 1.414 -22.419 5.034 1.00 69.88 294 ASP A N 1
ATOM 2163 C CA . ASP A 1 294 ? 0.218 -22.640 4.210 1.00 69.88 294 ASP A CA 1
ATOM 2164 C C . ASP A 1 294 ? 0.581 -22.959 2.754 1.00 69.88 294 ASP A C 1
ATOM 2166 O O . ASP A 1 294 ? -0.202 -23.568 2.018 1.00 69.88 294 ASP A O 1
ATOM 2170 N N . GLY A 1 295 ? 1.807 -22.604 2.358 1.00 58.97 295 GLY A N 1
ATOM 2171 C CA . GLY A 1 295 ? 2.477 -23.179 1.209 1.00 58.97 295 GLY A CA 1
ATOM 2172 C C . GLY A 1 295 ? 2.670 -24.663 1.463 1.00 58.97 295 GLY A C 1
ATOM 2173 O O . GLY A 1 295 ? 3.639 -25.078 2.095 1.00 58.97 295 GLY A O 1
ATOM 2174 N N . ASP A 1 296 ? 1.731 -25.467 0.974 1.00 54.38 296 ASP A N 1
ATOM 2175 C CA . ASP A 1 296 ? 1.888 -26.898 0.783 1.00 54.38 296 ASP A CA 1
ATOM 2176 C C . ASP A 1 296 ? 3.145 -27.080 -0.083 1.00 54.38 296 ASP A C 1
ATOM 2178 O O . ASP A 1 296 ? 3.096 -27.113 -1.315 1.00 54.38 296 ASP A O 1
ATOM 2182 N N . LEU A 1 297 ? 4.307 -27.130 0.581 1.00 53.31 297 LEU A N 1
ATOM 2183 C CA . LEU A 1 297 ? 5.610 -27.529 0.077 1.00 53.31 297 LEU A CA 1
ATOM 2184 C C . LEU A 1 297 ? 5.514 -29.017 -0.275 1.00 53.31 297 LEU A C 1
ATOM 2186 O O . LEU A 1 297 ? 6.328 -29.844 0.139 1.00 53.31 297 LEU A O 1
ATOM 2190 N N . SER A 1 298 ? 4.585 -29.355 -1.165 1.00 53.72 298 SER A N 1
ATOM 2191 C CA . SER A 1 298 ? 4.728 -30.410 -2.151 1.00 53.72 298 SER A CA 1
ATOM 2192 C C . SER A 1 298 ? 5.855 -30.032 -3.121 1.00 53.72 298 SER A C 1
ATOM 2194 O O . SER A 1 298 ? 5.727 -30.125 -4.338 1.00 53.72 298 SER A O 1
ATOM 2196 N N . THR A 1 299 ? 7.014 -29.660 -2.564 1.00 51.69 299 THR A N 1
ATOM 2197 C CA . THR A 1 299 ? 8.318 -30.099 -3.030 1.00 51.69 299 THR A CA 1
ATOM 2198 C C . THR A 1 299 ? 8.166 -31.570 -3.361 1.00 51.69 299 THR A C 1
ATOM 2200 O O . THR A 1 299 ? 8.216 -32.459 -2.509 1.00 51.69 299 THR A O 1
ATOM 2203 N N . THR A 1 300 ? 7.903 -31.828 -4.632 1.00 50.38 300 THR A N 1
ATOM 2204 C CA . THR A 1 300 ? 8.064 -33.143 -5.205 1.00 50.38 300 THR A CA 1
ATOM 2205 C C . THR A 1 300 ? 9.565 -33.368 -5.139 1.00 50.38 300 THR A C 1
ATOM 2207 O O . THR A 1 300 ? 10.324 -32.908 -5.986 1.00 50.38 300 THR A O 1
ATOM 2210 N N . ALA A 1 301 ? 10.019 -33.966 -4.040 1.00 48.09 301 ALA A N 1
ATOM 2211 C CA . ALA A 1 301 ? 11.357 -34.502 -3.923 1.00 48.09 301 ALA A CA 1
ATOM 2212 C C . ALA A 1 301 ? 11.451 -35.648 -4.937 1.00 48.09 301 ALA A C 1
ATOM 2214 O O . ALA A 1 301 ? 11.241 -36.815 -4.607 1.00 48.09 301 ALA A O 1
ATOM 2215 N N . GLU A 1 302 ? 11.684 -35.314 -6.205 1.00 48.38 302 GLU A N 1
ATOM 2216 C CA . GLU A 1 302 ? 12.045 -36.296 -7.211 1.00 48.38 302 GLU A CA 1
ATOM 2217 C C . GLU A 1 302 ? 13.413 -36.850 -6.825 1.00 48.38 302 GLU A C 1
ATOM 2219 O O . GLU A 1 302 ? 14.445 -36.176 -6.872 1.00 48.38 302 GLU A O 1
ATOM 2224 N N . GLY A 1 303 ? 13.382 -38.095 -6.352 1.00 46.62 303 GLY A N 1
ATOM 2225 C CA . GLY A 1 303 ? 14.551 -38.868 -5.989 1.00 46.62 303 GLY A CA 1
ATOM 2226 C C . GLY A 1 303 ? 15.533 -38.940 -7.152 1.00 46.62 303 GLY A C 1
ATOM 2227 O O . GLY A 1 303 ? 15.350 -39.703 -8.099 1.00 46.62 303 GLY A O 1
ATOM 2228 N N . SER A 1 304 ? 16.617 -38.182 -7.021 1.00 51.91 304 SER A N 1
ATOM 2229 C CA . SER A 1 304 ? 17.855 -38.366 -7.766 1.00 51.91 304 SER A CA 1
ATOM 2230 C C . SER A 1 304 ? 18.356 -39.796 -7.548 1.00 51.91 304 SER A C 1
ATOM 2232 O O . SER A 1 304 ? 18.899 -40.138 -6.497 1.00 51.91 304 SER A O 1
ATOM 2234 N N . THR A 1 305 ? 18.127 -40.659 -8.535 1.00 57.88 305 THR A N 1
ATOM 2235 C CA . THR A 1 305 ? 18.769 -41.970 -8.604 1.00 57.88 305 THR A CA 1
ATOM 2236 C C . THR A 1 305 ? 20.003 -41.817 -9.483 1.00 57.88 305 THR A C 1
ATOM 2238 O O . THR A 1 305 ? 19.893 -41.604 -10.689 1.00 57.88 305 THR A O 1
ATOM 2241 N N . ALA A 1 306 ? 21.182 -41.887 -8.868 1.00 43.28 306 ALA A N 1
ATOM 2242 C CA . ALA A 1 306 ? 22.461 -41.873 -9.569 1.00 43.28 306 ALA A CA 1
ATOM 2243 C C . ALA A 1 306 ? 22.615 -43.127 -10.456 1.00 43.28 306 ALA A C 1
ATOM 2245 O O . ALA A 1 306 ? 22.295 -44.227 -9.992 1.00 43.28 306 ALA A O 1
ATOM 2246 N N . PRO A 1 307 ? 23.125 -43.014 -11.696 1.00 59.19 307 PRO A N 1
ATOM 2247 C CA . PRO A 1 307 ? 23.511 -44.184 -12.471 1.00 59.19 307 PRO A CA 1
ATOM 2248 C C . PRO A 1 307 ? 24.892 -44.701 -12.033 1.00 59.19 307 PRO A C 1
ATOM 2250 O O . PRO A 1 307 ? 25.785 -43.918 -11.701 1.00 59.19 307 PRO A O 1
ATOM 2253 N N . ALA A 1 308 ? 25.011 -46.032 -12.021 1.00 63.25 308 ALA A N 1
ATOM 2254 C CA . ALA A 1 308 ? 26.213 -46.811 -11.716 1.00 63.25 308 ALA A CA 1
ATOM 2255 C C . ALA A 1 308 ? 27.195 -46.892 -12.895 1.00 63.25 308 ALA A C 1
ATOM 2257 O O . ALA A 1 308 ? 26.730 -46.815 -14.056 1.00 63.25 308 ALA A O 1
#

Radius of gyration: 23.98 Å; chains: 1; bounding box: 60×67×57 Å